Protein AF-A0A1Y2AQM0-F1 (afdb_monomer_lite)

Secondary structure (DSSP, 8-state):
--SS-HHHHHTT------TT--TTPPPHHHHHTT-----PPP--SS-TT----HHHHHHHHHHHHHHHHTTSTTSS--------------------------PPP----------------S---------PPPTT-------PPPHHHHHHHHHH---TTS--GGGGGGG--TTTTTSS-HHHHHHHHHHIIIIIGGGT--S-TTTS-HHHHHHH-HHHHHHHHHHHHHTSSS--HHHHHHHHHHHHHHHHHHHHTT---HHHHHHHHHHHHT--TT--THHHHHHHHHHHHHHTTTTS--SSS-HHHHHHHHHHHHHHHHHHT-

Organism: NCBI:txid71784

Structure (mmCIF, N/CA/C/O backbone):
data_AF-A0A1Y2AQM0-F1
#
_entry.id   AF-A0A1Y2AQM0-F1
#
loop_
_atom_site.group_PDB
_atom_site.id
_atom_site.type_symbol
_atom_site.label_atom_id
_atom_site.label_alt_id
_atom_site.label_comp_id
_atom_site.label_asym_id
_atom_site.label_entity_id
_atom_site.label_seq_id
_atom_site.pdbx_PDB_ins_code
_atom_site.Cartn_x
_atom_site.Cartn_y
_atom_site.Cartn_z
_atom_site.occupancy
_atom_site.B_iso_or_equiv
_atom_site.auth_seq_id
_atom_site.auth_comp_id
_atom_site.auth_asym_id
_atom_site.auth_atom_id
_atom_site.pdbx_PDB_model_num
ATOM 1 N N . MET A 1 1 ? 45.150 11.267 -14.624 1.00 54.59 1 MET A N 1
ATOM 2 C CA . MET A 1 1 ? 45.121 11.033 -16.083 1.00 54.59 1 MET A CA 1
ATOM 3 C C . MET A 1 1 ? 43.688 10.734 -16.514 1.00 54.59 1 MET A C 1
ATOM 5 O O . MET A 1 1 ? 43.042 9.918 -15.859 1.00 54.59 1 MET A O 1
ATOM 9 N N . PRO A 1 2 ? 43.146 11.421 -17.532 1.00 63.03 2 PRO A N 1
ATOM 10 C CA . PRO A 1 2 ? 41.784 11.198 -18.014 1.00 63.03 2 PRO A CA 1
ATOM 11 C C . PRO A 1 2 ? 41.640 9.792 -18.621 1.00 63.03 2 PRO A C 1
ATOM 13 O O . PRO A 1 2 ? 42.390 9.407 -19.505 1.00 63.03 2 PRO A O 1
ATOM 16 N N . VAL A 1 3 ? 40.646 9.032 -18.153 1.00 75.88 3 VAL A N 1
ATOM 17 C CA . VAL A 1 3 ? 40.485 7.587 -18.441 1.00 75.88 3 VAL A CA 1
ATOM 18 C C . VAL A 1 3 ? 39.893 7.300 -19.838 1.00 75.88 3 VAL A C 1
ATOM 20 O O . VAL A 1 3 ? 39.911 6.171 -20.314 1.00 75.88 3 VAL A O 1
ATOM 23 N N . ALA A 1 4 ? 39.359 8.315 -20.524 1.00 87.88 4 ALA A N 1
ATOM 24 C CA . ALA A 1 4 ? 38.752 8.179 -21.854 1.00 87.88 4 ALA A CA 1
ATOM 25 C C . ALA A 1 4 ? 38.780 9.507 -22.626 1.00 87.88 4 ALA A C 1
ATOM 27 O O . ALA A 1 4 ? 38.707 10.561 -21.991 1.00 87.88 4 ALA A O 1
ATOM 28 N N . CYS A 1 5 ? 38.808 9.475 -23.963 1.00 90.44 5 CYS A N 1
ATOM 29 C CA . CYS A 1 5 ? 38.686 10.674 -24.804 1.00 90.44 5 CYS A CA 1
ATOM 30 C C . CYS A 1 5 ? 37.236 11.195 -24.871 1.00 90.44 5 CYS A C 1
ATOM 32 O O . CYS A 1 5 ? 36.284 10.460 -24.583 1.00 90.44 5 CYS A O 1
ATOM 34 N N . ARG A 1 6 ? 37.040 12.454 -25.286 1.00 89.81 6 ARG A N 1
ATOM 35 C CA . ARG A 1 6 ? 35.716 13.101 -25.375 1.00 89.81 6 ARG A CA 1
ATOM 36 C C . ARG A 1 6 ? 34.731 12.330 -26.262 1.00 89.81 6 ARG A C 1
ATOM 38 O O . ARG A 1 6 ? 33.564 12.199 -25.902 1.00 89.81 6 ARG A O 1
ATOM 45 N N . ARG A 1 7 ? 35.194 11.758 -27.377 1.00 88.44 7 ARG A N 1
ATOM 46 C CA . ARG A 1 7 ? 34.331 11.053 -28.338 1.00 88.44 7 ARG A CA 1
ATOM 47 C C . ARG A 1 7 ? 33.824 9.711 -27.813 1.00 88.44 7 ARG A C 1
ATOM 49 O O . ARG A 1 7 ? 32.626 9.447 -27.870 1.00 88.44 7 ARG A O 1
ATOM 56 N N . CYS A 1 8 ? 34.705 8.891 -27.240 1.00 90.06 8 CYS A N 1
ATOM 57 C CA . CYS A 1 8 ? 34.305 7.631 -26.605 1.00 90.06 8 CYS A CA 1
ATOM 58 C C . CYS A 1 8 ? 33.366 7.873 -25.410 1.00 90.06 8 CYS A C 1
ATOM 60 O O . CYS A 1 8 ? 32.448 7.089 -25.187 1.00 90.06 8 CYS A O 1
ATOM 62 N N . ARG A 1 9 ? 33.533 8.995 -24.690 1.00 86.06 9 ARG A N 1
ATOM 63 C CA . ARG A 1 9 ? 32.594 9.421 -23.639 1.00 86.06 9 ARG A CA 1
ATOM 64 C C . ARG A 1 9 ? 31.222 9.797 -24.200 1.00 86.06 9 ARG A C 1
ATOM 66 O O . ARG A 1 9 ? 30.224 9.292 -23.700 1.00 86.06 9 ARG A O 1
ATOM 73 N N . GLN A 1 10 ? 31.165 10.643 -25.234 1.00 86.50 10 GLN A N 1
ATOM 74 C CA . GLN A 1 10 ? 29.902 11.040 -25.880 1.00 86.50 10 GLN A CA 1
ATOM 75 C C . GLN A 1 10 ? 29.125 9.835 -26.413 1.00 86.50 10 GLN A C 1
ATOM 77 O O . GLN A 1 10 ? 27.909 9.777 -26.289 1.00 86.50 10 GLN A O 1
ATOM 82 N N . LEU A 1 11 ? 29.842 8.855 -26.959 1.00 88.19 11 LEU A N 1
ATOM 83 C CA . LEU A 1 11 ? 29.260 7.626 -27.486 1.00 88.19 11 LEU A CA 1
ATOM 84 C C . LEU A 1 11 ? 29.006 6.556 -26.406 1.00 88.19 11 LEU A C 1
ATOM 86 O O . LEU A 1 11 ? 28.538 5.481 -26.751 1.00 88.19 11 LEU A O 1
ATOM 90 N N . LYS A 1 12 ? 29.312 6.824 -25.123 1.00 87.75 12 LYS A N 1
ATOM 91 C CA . LYS A 1 12 ? 29.164 5.895 -23.980 1.00 87.75 12 LYS A CA 1
ATOM 92 C C . LYS A 1 12 ? 29.786 4.510 -24.215 1.00 87.75 12 LYS A C 1
ATOM 94 O O . LYS A 1 12 ? 29.223 3.478 -23.870 1.00 87.75 12 LYS A O 1
ATOM 99 N N . VAL A 1 13 ? 30.980 4.490 -24.792 1.00 88.00 13 VAL A N 1
ATOM 100 C CA . VAL A 1 13 ? 31.689 3.276 -25.225 1.00 88.00 13 VAL A CA 1
ATOM 101 C C . VAL A 1 13 ? 33.091 3.215 -24.631 1.00 88.00 13 VAL A C 1
ATOM 103 O O . VAL A 1 13 ? 33.707 4.240 -24.333 1.00 88.00 13 VAL A O 1
ATOM 106 N N . LYS A 1 14 ? 33.631 1.999 -24.484 1.00 87.06 14 LYS A N 1
ATOM 107 C CA . LYS A 1 14 ? 34.974 1.784 -23.929 1.00 87.06 14 LYS A CA 1
ATOM 108 C C . LYS A 1 14 ? 36.042 2.449 -24.808 1.00 87.06 14 LYS A C 1
ATOM 110 O O . LYS A 1 14 ? 36.112 2.206 -26.012 1.00 87.06 14 LYS A O 1
ATOM 115 N N . CYS A 1 15 ? 36.881 3.281 -24.192 1.00 89.81 15 CYS A N 1
ATOM 116 C CA . CYS A 1 15 ? 38.015 3.923 -24.849 1.00 89.81 15 CYS A CA 1
ATOM 117 C C . CYS A 1 15 ? 39.227 2.984 -24.806 1.00 89.81 15 CYS A C 1
ATOM 119 O O . CYS A 1 15 ? 39.691 2.630 -23.725 1.00 89.81 15 CYS A O 1
ATOM 121 N N . LEU A 1 16 ? 39.728 2.574 -25.97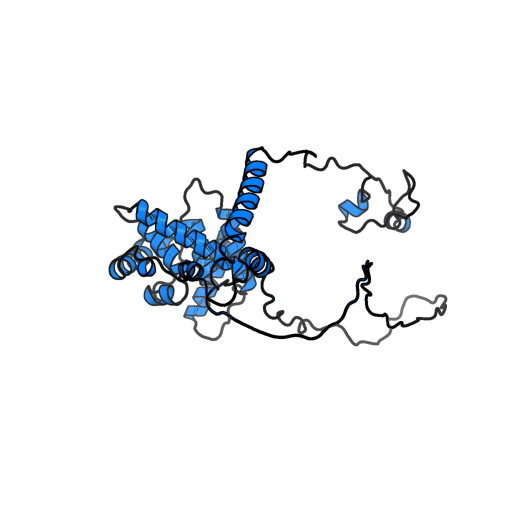3 1.00 88.06 16 LEU A N 1
ATOM 122 C CA . LEU A 1 16 ? 40.887 1.685 -26.093 1.00 88.06 16 LEU A CA 1
ATOM 123 C C . LEU A 1 16 ? 42.159 2.519 -26.252 1.00 88.06 16 LEU A C 1
ATOM 125 O O . LEU A 1 16 ? 42.517 2.929 -27.359 1.00 88.06 16 LEU A O 1
ATOM 129 N N . VAL A 1 17 ? 42.789 2.828 -25.122 1.00 85.94 17 VAL A N 1
ATOM 130 C CA . VAL A 1 17 ? 44.050 3.574 -25.061 1.00 85.94 17 VAL A CA 1
ATOM 131 C C . VAL A 1 17 ? 45.212 2.577 -25.188 1.00 85.94 17 VAL A C 1
ATOM 133 O O . VAL A 1 17 ? 45.240 1.621 -24.411 1.00 85.94 17 VAL A O 1
ATOM 136 N N . PRO A 1 18 ? 46.130 2.737 -26.161 1.00 79.38 18 PRO A N 1
ATOM 137 C CA . PRO A 1 18 ? 47.323 1.897 -26.265 1.00 79.38 18 PRO A CA 1
ATOM 138 C C . PRO A 1 18 ? 48.178 1.938 -24.984 1.00 79.38 18 PRO A C 1
ATOM 140 O O . PRO A 1 18 ? 48.198 2.970 -24.312 1.00 79.38 18 PRO A O 1
ATOM 143 N N . PRO A 1 19 ? 48.906 0.859 -24.648 1.00 71.75 19 PRO A N 1
ATOM 144 C CA . PRO A 1 19 ? 49.743 0.807 -23.446 1.00 71.75 19 PRO A CA 1
ATOM 145 C C . PRO A 1 19 ? 50.902 1.822 -23.465 1.00 71.75 19 PRO A C 1
ATOM 147 O O . PRO A 1 19 ? 51.245 2.351 -22.413 1.00 71.75 19 PRO A O 1
ATOM 150 N N . ASP A 1 20 ? 51.419 2.180 -24.647 1.00 72.88 20 ASP A N 1
ATOM 151 C CA . ASP A 1 20 ? 52.514 3.153 -24.832 1.00 72.88 20 ASP A CA 1
ATOM 152 C C . ASP A 1 20 ? 52.023 4.588 -25.102 1.00 72.88 20 ASP A C 1
ATOM 154 O O . ASP A 1 20 ? 52.673 5.372 -25.798 1.00 72.88 20 ASP A O 1
ATOM 158 N N . HIS A 1 21 ? 50.835 4.936 -24.605 1.00 71.06 21 HIS A N 1
ATOM 159 C CA . HIS A 1 21 ? 50.189 6.202 -24.931 1.00 71.06 21 HIS A CA 1
ATOM 160 C C . HIS A 1 21 ? 50.976 7.417 -24.413 1.00 71.06 21 HIS A C 1
ATOM 162 O O . HIS A 1 21 ? 51.041 7.676 -23.208 1.00 71.06 21 HIS A O 1
ATOM 168 N N . ARG A 1 22 ? 51.497 8.222 -25.345 1.00 74.06 22 ARG A N 1
ATOM 169 C CA . ARG A 1 22 ? 52.094 9.541 -25.068 1.00 74.06 22 ARG A CA 1
ATOM 170 C C . ARG A 1 22 ? 51.032 10.642 -25.090 1.00 74.06 22 ARG A C 1
ATOM 172 O O . ARG A 1 22 ? 50.006 10.504 -25.755 1.00 74.06 22 ARG A O 1
ATOM 179 N N . GLU A 1 23 ? 51.268 11.738 -24.369 1.00 70.94 23 GLU A N 1
ATOM 180 C CA . GLU A 1 23 ? 50.380 12.908 -24.395 1.00 70.94 23 GLU A CA 1
ATOM 181 C C . GLU A 1 23 ? 50.142 13.368 -25.844 1.00 70.94 23 GLU A C 1
ATOM 183 O O . GLU A 1 23 ? 51.086 13.586 -26.599 1.00 70.94 23 GLU A O 1
ATOM 188 N N . GLY A 1 24 ? 48.870 13.445 -26.248 1.00 71.81 24 GLY A N 1
ATOM 189 C CA . GLY A 1 24 ? 48.462 13.805 -27.611 1.00 71.81 24 GLY A CA 1
ATOM 190 C C . GLY A 1 24 ? 48.207 12.634 -28.569 1.00 71.81 24 GLY A C 1
ATOM 191 O O . GLY A 1 24 ? 47.752 12.875 -29.685 1.00 71.81 24 GLY A O 1
ATOM 192 N N . GLN A 1 25 ? 48.435 11.375 -28.173 1.00 82.19 25 GLN A N 1
ATOM 193 C CA . GLN A 1 25 ? 48.103 10.240 -29.040 1.00 82.19 25 GLN A CA 1
ATOM 194 C C . GLN A 1 25 ? 46.593 9.917 -29.048 1.00 82.19 25 GLN A C 1
ATOM 196 O O . GLN A 1 25 ? 45.942 9.892 -28.004 1.00 82.19 25 GLN A O 1
ATOM 201 N N . PRO A 1 26 ? 45.996 9.632 -30.218 1.00 87.31 26 PRO A N 1
ATOM 202 C CA . PRO A 1 26 ? 44.598 9.225 -30.306 1.00 87.31 26 PRO A CA 1
ATOM 203 C C . PRO A 1 26 ? 44.385 7.783 -29.815 1.00 87.31 26 PRO A C 1
ATOM 205 O O . PRO A 1 26 ? 45.238 6.909 -29.961 1.00 87.31 26 PRO A O 1
ATOM 208 N N . CYS A 1 27 ? 43.200 7.491 -29.274 1.00 90.12 27 CYS A N 1
ATOM 209 C CA . CYS A 1 27 ? 42.820 6.119 -28.925 1.00 90.12 27 CYS A CA 1
ATOM 210 C C . CYS A 1 27 ? 42.594 5.262 -30.187 1.00 90.12 27 CYS A C 1
ATOM 212 O O . CYS A 1 27 ? 42.194 5.784 -31.230 1.00 90.12 27 CYS A O 1
ATOM 214 N N . GLN A 1 28 ? 42.752 3.934 -30.092 1.00 89.50 28 GLN A N 1
ATOM 215 C CA . GLN A 1 28 ? 42.651 3.021 -31.249 1.00 89.50 28 GLN A CA 1
ATOM 216 C C . GLN A 1 28 ? 41.328 3.156 -32.013 1.00 89.50 28 GLN A C 1
ATOM 218 O O . GLN A 1 28 ? 41.280 3.001 -33.231 1.00 89.50 28 GLN A O 1
ATOM 223 N N . ARG A 1 29 ? 40.238 3.462 -31.302 1.00 89.00 29 ARG A N 1
ATOM 224 C CA . ARG A 1 29 ? 38.922 3.653 -31.913 1.00 89.00 29 ARG A CA 1
ATOM 225 C C . ARG A 1 29 ? 38.857 4.922 -32.761 1.00 89.00 29 ARG A C 1
ATOM 227 O O . ARG A 1 29 ? 38.316 4.877 -33.859 1.00 89.00 29 ARG A O 1
ATOM 234 N N . CYS A 1 30 ? 39.397 6.031 -32.263 1.00 89.62 30 CYS A N 1
ATOM 235 C CA . CYS A 1 30 ? 39.436 7.283 -33.015 1.00 89.62 30 CYS A CA 1
ATOM 236 C C . CYS A 1 30 ? 40.392 7.193 -34.210 1.00 89.62 30 CYS A C 1
ATOM 238 O O . CYS A 1 30 ? 40.068 7.734 -35.260 1.00 89.62 30 CYS A O 1
ATOM 240 N N . VAL A 1 31 ? 41.493 6.438 -34.088 1.00 90.19 31 VAL A N 1
ATOM 241 C CA . VAL A 1 31 ? 42.402 6.142 -35.211 1.00 90.19 31 VAL A CA 1
ATOM 242 C C . VAL A 1 31 ? 41.666 5.420 -36.337 1.00 90.19 31 VAL A C 1
ATOM 244 O O . VAL A 1 31 ? 41.678 5.885 -37.469 1.00 90.19 31 VAL A O 1
ATOM 247 N N . ARG A 1 32 ? 40.970 4.316 -36.029 1.00 88.44 32 ARG A N 1
ATOM 248 C CA . ARG A 1 32 ? 40.225 3.539 -37.039 1.00 88.44 32 ARG A CA 1
ATOM 249 C C . ARG A 1 32 ? 39.099 4.331 -37.692 1.00 88.44 32 ARG A C 1
ATOM 251 O O . ARG A 1 32 ? 38.784 4.099 -38.849 1.00 88.44 32 ARG A O 1
ATOM 258 N N . ALA A 1 33 ? 38.478 5.232 -36.937 1.00 87.06 33 ALA A N 1
ATOM 259 C CA . ALA A 1 33 ? 37.397 6.068 -37.435 1.00 87.06 33 ALA A CA 1
ATOM 260 C C . ALA A 1 33 ? 37.896 7.340 -38.141 1.00 87.06 33 ALA A C 1
ATOM 262 O O . ALA A 1 33 ? 37.069 8.107 -38.626 1.00 87.06 33 ALA A O 1
ATOM 263 N N . SER A 1 34 ? 39.213 7.595 -38.178 1.00 85.56 34 SER A N 1
ATOM 264 C CA . SER A 1 34 ? 39.800 8.858 -38.654 1.00 85.56 34 SER A CA 1
ATOM 265 C C . SER A 1 34 ? 39.141 10.097 -38.025 1.00 85.56 34 SER A C 1
ATOM 267 O O . SER A 1 34 ? 38.845 11.080 -38.697 1.00 85.56 34 SER A O 1
ATOM 269 N N . LEU A 1 35 ? 38.857 10.029 -36.721 1.00 86.06 35 LEU A N 1
ATOM 270 C CA . LEU A 1 35 ? 38.181 11.088 -35.971 1.00 86.06 35 LEU A CA 1
ATOM 271 C C . LEU A 1 35 ? 39.127 11.755 -34.976 1.00 86.06 35 LEU A C 1
ATOM 273 O O . LEU A 1 35 ? 40.004 11.109 -34.399 1.00 86.06 35 LEU A O 1
ATOM 277 N N . ASP A 1 36 ? 38.860 13.029 -34.701 1.00 88.69 36 ASP A N 1
ATOM 278 C CA . ASP A 1 36 ? 39.584 13.793 -33.693 1.00 88.69 36 ASP A CA 1
ATOM 279 C C . ASP A 1 36 ? 39.403 13.202 -32.277 1.00 88.69 36 ASP A C 1
ATOM 281 O O . ASP A 1 36 ? 38.312 12.778 -31.867 1.00 88.69 36 ASP A O 1
ATOM 285 N N . CYS A 1 37 ? 40.502 13.129 -31.525 1.00 89.56 37 CYS A N 1
ATOM 286 C CA . CYS A 1 37 ? 40.597 12.407 -30.260 1.00 89.56 37 CYS A CA 1
ATOM 287 C C . CYS A 1 37 ? 41.198 13.275 -29.156 1.00 89.56 37 CYS A C 1
ATOM 289 O O . CYS A 1 37 ? 42.349 13.107 -28.761 1.00 89.56 37 CYS A O 1
ATOM 291 N N . VAL A 1 38 ? 40.372 14.146 -28.585 1.00 89.62 38 VAL A N 1
ATOM 292 C CA . VAL A 1 38 ? 40.801 15.043 -27.508 1.00 89.62 38 VAL A CA 1
ATOM 293 C C . VAL A 1 38 ? 40.552 14.421 -26.129 1.00 89.62 38 VAL A C 1
ATOM 295 O O . VAL A 1 38 ? 39.446 13.957 -25.814 1.00 89.62 38 VAL A O 1
ATOM 298 N N . PHE A 1 39 ? 41.586 14.414 -25.285 1.00 87.75 39 PHE A N 1
ATOM 299 C CA . PHE A 1 39 ? 41.505 14.021 -23.878 1.00 87.75 39 PHE A CA 1
ATOM 300 C C . PHE A 1 39 ? 41.392 15.259 -22.986 1.00 87.75 39 PHE A C 1
ATOM 302 O O . PHE A 1 39 ? 42.382 15.897 -22.654 1.00 87.75 39 PHE A O 1
ATOM 309 N N . GLU A 1 40 ? 40.173 15.569 -22.549 1.00 83.88 40 GLU A N 1
ATOM 310 C CA . GLU A 1 40 ? 39.924 16.652 -21.594 1.00 83.88 40 GLU A CA 1
ATOM 311 C C . GLU A 1 40 ? 39.867 16.118 -20.151 1.00 83.88 40 GLU A C 1
ATOM 313 O O . GLU A 1 40 ? 39.215 15.096 -19.852 1.00 83.88 40 GLU A O 1
ATOM 318 N N . ASN A 1 41 ? 40.535 16.836 -19.241 1.00 70.75 41 ASN A N 1
ATOM 319 C CA . ASN A 1 41 ? 40.425 16.632 -17.800 1.00 70.75 41 ASN A CA 1
ATOM 320 C C . ASN A 1 41 ? 39.030 17.054 -17.330 1.00 70.75 41 ASN A C 1
ATOM 322 O O . ASN A 1 41 ? 38.596 18.178 -17.547 1.00 70.75 41 ASN A O 1
ATOM 326 N N . HIS A 1 42 ? 38.322 16.144 -16.665 1.00 63.69 42 HIS A N 1
ATOM 327 C CA . HIS A 1 42 ? 37.016 16.441 -16.091 1.00 63.69 42 HIS A CA 1
ATOM 328 C C . HIS A 1 42 ? 37.195 16.960 -14.661 1.00 63.69 42 HIS A C 1
ATOM 330 O O . HIS A 1 42 ? 37.778 16.262 -13.829 1.00 63.69 42 HIS A O 1
ATOM 336 N N . GLN A 1 43 ? 36.619 18.117 -14.333 1.00 61.72 43 GLN A N 1
ATOM 337 C CA . GLN A 1 43 ? 36.375 18.484 -12.937 1.00 61.72 43 GLN A CA 1
ATOM 338 C C . GLN A 1 43 ? 35.236 17.606 -12.411 1.00 61.72 43 GLN A C 1
ATOM 340 O O . GLN A 1 43 ? 34.060 17.932 -12.545 1.00 61.72 43 GLN A O 1
ATOM 345 N N . ARG A 1 44 ? 35.541 16.395 -11.922 1.00 59.00 44 ARG A N 1
ATOM 346 C CA . ARG A 1 44 ? 34.508 15.564 -11.282 1.00 59.00 44 ARG A CA 1
ATOM 347 C C . ARG A 1 44 ? 34.012 16.309 -10.046 1.00 59.00 44 ARG A C 1
ATOM 349 O O . ARG A 1 44 ? 34.795 16.605 -9.148 1.00 59.00 44 ARG A O 1
ATOM 356 N N . GLY A 1 45 ? 32.709 16.561 -9.994 1.00 59.25 45 GLY A N 1
ATOM 357 C CA . GLY A 1 45 ? 32.010 16.988 -8.791 1.00 59.25 45 GLY A CA 1
ATOM 358 C C . GLY A 1 45 ? 32.022 15.882 -7.739 1.00 59.25 45 GLY A C 1
ATOM 359 O O . GLY A 1 45 ? 31.088 15.100 -7.639 1.00 59.25 45 GLY A O 1
ATOM 360 N N . ARG A 1 46 ? 33.112 15.815 -6.974 1.00 60.81 46 ARG A N 1
ATOM 361 C CA . ARG A 1 46 ? 33.160 15.438 -5.556 1.00 60.81 46 ARG A CA 1
ATOM 362 C C . ARG A 1 46 ? 34.497 15.952 -5.032 1.00 60.81 46 ARG A C 1
ATOM 364 O O . ARG A 1 46 ? 35.538 15.461 -5.460 1.00 60.81 46 ARG A O 1
ATOM 371 N N . LYS A 1 47 ? 34.479 16.959 -4.148 1.00 50.50 47 LYS A N 1
ATOM 372 C CA . LYS A 1 47 ? 35.705 17.489 -3.528 1.00 50.50 47 LYS A CA 1
ATOM 373 C C . LYS A 1 47 ? 36.473 16.326 -2.875 1.00 50.50 47 LYS A C 1
ATOM 375 O O . LYS A 1 47 ? 35.907 15.667 -1.996 1.00 50.50 47 LYS A O 1
ATOM 380 N N . PRO A 1 48 ? 37.724 16.048 -3.273 1.00 42.28 48 PRO A N 1
ATOM 381 C CA . PRO A 1 48 ? 38.577 15.128 -2.539 1.00 42.28 48 PRO A CA 1
ATOM 382 C C . PRO A 1 48 ? 38.781 15.710 -1.139 1.00 42.28 48 PRO A C 1
ATOM 384 O O . PRO A 1 48 ? 39.230 16.845 -1.004 1.00 42.28 48 PRO A O 1
ATOM 387 N N . GLY A 1 49 ? 38.403 14.963 -0.102 1.00 49.12 49 GLY A N 1
ATOM 388 C CA . GLY A 1 49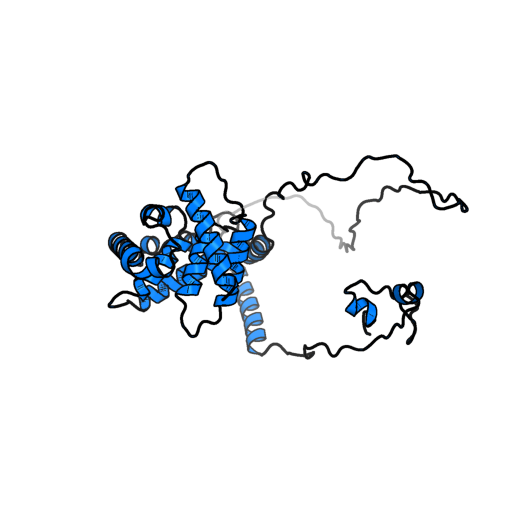 ? 38.614 15.381 1.284 1.00 49.12 49 GLY A CA 1
ATOM 389 C C . GLY A 1 49 ? 37.379 15.838 2.059 1.00 49.12 49 GLY A C 1
ATOM 390 O O . GLY A 1 49 ? 37.540 16.609 3.003 1.00 49.12 49 GLY A O 1
ATOM 391 N N . PHE A 1 50 ? 36.169 15.338 1.765 1.00 51.97 50 PHE A N 1
ATOM 392 C CA . PHE A 1 50 ? 35.123 15.361 2.798 1.00 51.97 50 PHE A CA 1
ATOM 393 C C . PHE A 1 50 ? 35.547 14.419 3.934 1.00 51.97 50 PHE A C 1
ATOM 395 O O . PHE A 1 50 ? 35.255 13.223 3.929 1.00 51.97 50 PHE A O 1
ATOM 402 N N . ARG A 1 51 ? 36.343 14.954 4.867 1.00 57.94 51 ARG A N 1
ATOM 403 C CA . ARG A 1 51 ? 36.716 14.281 6.105 1.00 57.94 51 ARG A CA 1
ATOM 404 C C . ARG A 1 51 ? 35.421 14.017 6.860 1.00 57.94 51 ARG A C 1
ATOM 406 O O . ARG A 1 51 ? 34.716 14.950 7.230 1.00 57.94 51 ARG A O 1
ATOM 413 N N . LEU A 1 52 ? 35.126 12.738 7.052 1.00 56.94 52 LEU A N 1
ATOM 414 C CA . LEU A 1 52 ? 34.128 12.234 7.987 1.00 56.94 52 LEU A CA 1
ATOM 415 C C . LEU A 1 52 ? 34.205 13.056 9.289 1.00 56.94 52 LEU A C 1
ATOM 417 O O . LEU A 1 52 ? 35.242 13.074 9.969 1.00 56.94 52 LEU A O 1
ATOM 421 N N . THR A 1 53 ? 33.130 13.800 9.572 1.00 67.44 53 THR A N 1
ATOM 422 C CA . THR A 1 53 ? 32.983 14.657 10.758 1.00 67.44 53 THR A CA 1
ATOM 423 C C . THR A 1 53 ? 33.255 13.845 12.021 1.00 67.44 53 THR A C 1
ATOM 425 O O . THR A 1 53 ? 33.034 12.631 12.033 1.00 67.44 53 THR A O 1
ATOM 428 N N . ASP A 1 54 ? 33.727 14.479 13.097 1.00 59.00 54 ASP A N 1
ATOM 429 C CA . ASP A 1 54 ? 34.108 13.779 14.338 1.00 59.00 54 ASP A CA 1
ATOM 430 C C . ASP A 1 54 ? 33.003 12.850 14.873 1.00 59.00 54 ASP A C 1
ATOM 432 O O . ASP A 1 54 ? 33.303 11.784 15.406 1.00 59.00 54 ASP A O 1
ATOM 436 N N . ARG A 1 55 ? 31.728 13.160 14.592 1.00 56.31 55 ARG A N 1
ATOM 437 C CA . ARG A 1 55 ? 30.559 12.314 14.884 1.00 56.31 55 ARG A CA 1
ATOM 438 C C . ARG A 1 55 ? 30.610 10.933 14.217 1.00 56.31 55 ARG A C 1
ATOM 440 O O . ARG A 1 55 ? 30.279 9.933 14.840 1.00 56.31 55 ARG A O 1
ATOM 447 N N . SER A 1 56 ? 31.058 10.856 12.968 1.00 64.44 56 SER A N 1
ATOM 448 C CA . SER A 1 56 ? 31.172 9.588 12.232 1.00 64.44 56 SER A CA 1
ATOM 449 C C . SER A 1 56 ? 32.386 8.754 12.663 1.00 64.44 56 SER A C 1
ATOM 451 O O . SER A 1 56 ? 32.296 7.530 12.716 1.00 64.44 56 SER A O 1
ATOM 453 N N . ARG A 1 57 ? 33.484 9.395 13.094 1.00 67.94 57 ARG A N 1
ATOM 454 C CA . ARG A 1 57 ? 34.602 8.702 13.763 1.00 67.94 57 ARG A CA 1
ATOM 455 C C . ARG A 1 57 ? 34.224 8.215 15.165 1.00 67.94 57 ARG A C 1
ATOM 457 O O . ARG A 1 57 ? 34.614 7.111 15.536 1.00 67.94 57 ARG A O 1
ATOM 464 N N . ALA A 1 58 ? 33.443 8.994 15.913 1.00 71.25 58 ALA A N 1
ATOM 465 C CA . ALA A 1 58 ? 32.905 8.595 17.211 1.00 71.25 58 ALA A CA 1
ATOM 466 C C . ALA A 1 58 ? 31.966 7.385 17.084 1.00 71.25 58 ALA A C 1
ATOM 468 O O . ALA A 1 58 ? 32.110 6.432 17.842 1.00 71.25 58 ALA A O 1
ATOM 469 N N . LEU A 1 59 ? 31.092 7.363 16.070 1.00 69.06 59 LEU A N 1
ATOM 470 C CA . LEU A 1 59 ? 30.228 6.213 15.781 1.00 69.06 59 LEU A CA 1
ATOM 471 C C . LEU A 1 59 ? 31.025 4.951 15.438 1.00 69.06 59 LEU A C 1
ATOM 473 O O . LEU A 1 59 ? 30.693 3.876 15.929 1.00 69.06 59 LEU A O 1
ATOM 477 N N . SER A 1 60 ? 32.097 5.062 14.647 1.00 71.38 60 SER A N 1
ATOM 478 C CA . SER A 1 60 ? 32.961 3.909 14.367 1.00 71.38 60 SER A CA 1
ATOM 479 C C . SER A 1 60 ? 33.664 3.399 15.626 1.00 71.38 60 SER A C 1
ATOM 481 O O . SER A 1 60 ? 33.719 2.193 15.829 1.00 71.38 60 SER A O 1
ATOM 483 N N . ARG A 1 61 ? 34.144 4.288 16.507 1.00 77.94 61 ARG A N 1
ATOM 484 C CA . ARG A 1 61 ? 34.754 3.895 17.792 1.00 77.94 61 ARG A CA 1
ATOM 485 C C . ARG A 1 61 ? 33.750 3.233 18.733 1.00 77.94 61 ARG A C 1
ATOM 487 O O . ARG A 1 61 ? 34.088 2.232 19.353 1.00 77.94 61 ARG A O 1
ATOM 494 N N . LEU A 1 62 ? 32.526 3.757 18.798 1.00 72.94 62 LEU A N 1
ATOM 495 C CA . LEU A 1 62 ? 31.452 3.192 19.611 1.00 72.94 62 LEU A CA 1
ATOM 496 C C . LEU A 1 62 ? 31.057 1.795 19.112 1.00 72.94 62 LEU A C 1
ATOM 498 O O . LEU A 1 62 ? 30.946 0.872 19.911 1.00 72.94 62 LEU A O 1
ATOM 502 N N . LYS A 1 63 ? 30.947 1.609 17.788 1.00 74.50 63 LYS A N 1
ATOM 503 C CA . LYS A 1 63 ? 30.709 0.292 17.173 1.00 74.50 63 LYS A CA 1
ATOM 504 C C . LYS A 1 63 ? 31.828 -0.704 17.481 1.00 74.50 63 LYS A C 1
ATOM 506 O O . LYS A 1 63 ? 31.543 -1.868 17.745 1.00 74.50 63 LYS A O 1
ATOM 511 N N . SER A 1 64 ? 33.086 -0.263 17.463 1.00 76.00 64 SER A N 1
ATOM 512 C CA . SER A 1 64 ? 34.223 -1.119 17.816 1.00 76.00 64 SER A CA 1
ATOM 513 C C . SER A 1 64 ? 34.227 -1.498 19.298 1.00 76.00 64 SER A C 1
ATOM 515 O O . SER A 1 64 ? 34.452 -2.658 19.616 1.00 76.00 64 SER A O 1
ATOM 517 N N . ALA A 1 65 ? 33.945 -0.551 20.199 1.00 76.94 65 ALA A N 1
ATOM 518 C CA . ALA A 1 65 ? 33.889 -0.804 21.640 1.00 76.94 65 ALA A CA 1
ATOM 519 C C . ALA A 1 65 ? 32.743 -1.757 22.014 1.00 76.94 65 ALA A C 1
ATOM 521 O O . ALA A 1 65 ? 32.946 -2.690 22.785 1.00 76.94 65 ALA A O 1
ATOM 522 N N . TYR A 1 66 ? 31.571 -1.579 21.400 1.00 71.31 66 TYR A N 1
ATOM 523 C CA . TYR A 1 66 ? 30.413 -2.457 21.579 1.00 71.31 66 TYR A CA 1
ATOM 524 C C . TYR A 1 66 ? 30.727 -3.916 21.209 1.00 71.31 66 TYR A C 1
ATOM 526 O O . TYR A 1 66 ? 30.385 -4.834 21.947 1.00 71.31 66 TYR A O 1
ATOM 534 N N . ARG A 1 67 ? 31.464 -4.140 20.111 1.00 73.19 67 ARG A N 1
ATOM 535 C CA . ARG A 1 67 ? 31.891 -5.488 19.694 1.00 73.19 67 ARG A CA 1
ATOM 536 C C . ARG A 1 67 ? 32.874 -6.151 20.659 1.00 73.19 67 ARG A C 1
ATOM 538 O O . ARG A 1 67 ? 32.867 -7.368 20.758 1.00 73.19 67 ARG A O 1
ATOM 545 N N . VAL A 1 68 ? 33.719 -5.377 21.341 1.00 74.69 68 VAL A N 1
ATOM 546 C CA . VAL A 1 68 ? 34.686 -5.916 22.314 1.00 74.69 68 VAL A CA 1
ATOM 547 C C . VAL A 1 68 ? 33.992 -6.300 23.619 1.00 74.69 68 VAL A C 1
ATOM 549 O O . VAL A 1 68 ? 34.293 -7.351 24.171 1.00 74.69 68 VAL A O 1
ATOM 552 N N . LEU A 1 69 ? 33.036 -5.489 24.081 1.00 69.00 69 LEU A N 1
ATOM 553 C CA . LEU A 1 69 ? 32.277 -5.777 25.301 1.00 69.00 69 LEU A CA 1
ATOM 554 C C . LEU A 1 69 ? 31.410 -7.034 25.150 1.00 69.00 69 LEU A C 1
ATOM 556 O O . LEU A 1 69 ? 31.376 -7.863 26.050 1.00 69.00 69 LEU A O 1
ATOM 560 N N . HIS A 1 70 ? 30.797 -7.236 23.983 1.00 62.50 70 HIS A N 1
ATOM 561 C CA . HIS A 1 70 ? 29.979 -8.423 23.714 1.00 62.50 70 HIS A CA 1
ATOM 562 C C . HIS A 1 70 ? 30.769 -9.676 23.306 1.00 62.50 70 HIS A C 1
ATOM 564 O O . HIS A 1 70 ? 30.166 -10.720 23.079 1.00 62.50 70 HIS A O 1
ATOM 570 N N . ALA A 1 71 ? 32.101 -9.605 23.233 1.00 57.91 71 ALA A N 1
ATOM 571 C CA . ALA A 1 71 ? 32.950 -10.774 22.999 1.00 57.91 71 ALA A CA 1
ATOM 572 C C . ALA A 1 71 ? 33.362 -11.494 24.299 1.00 57.91 71 ALA A C 1
ATOM 574 O O . ALA A 1 71 ? 33.956 -12.563 24.227 1.00 57.91 71 ALA A O 1
ATOM 575 N N . GLN A 1 72 ? 33.086 -10.917 25.477 1.00 53.22 72 GLN A N 1
ATOM 576 C CA . GLN A 1 72 ? 33.522 -11.464 26.773 1.00 53.22 72 GLN A CA 1
ATOM 577 C C . GLN A 1 72 ? 32.418 -12.202 27.551 1.00 53.22 72 GLN A C 1
ATOM 579 O O . GLN A 1 72 ? 32.733 -12.921 28.494 1.00 53.22 72 GLN A O 1
ATOM 584 N N . ASP A 1 73 ? 31.151 -12.099 27.136 1.00 48.31 73 ASP A N 1
ATOM 585 C CA . ASP A 1 73 ? 30.025 -12.763 27.816 1.00 48.31 73 ASP A CA 1
ATOM 586 C C . ASP A 1 73 ? 29.828 -14.240 27.413 1.00 48.31 73 ASP A C 1
ATOM 588 O O . ASP A 1 73 ? 29.001 -14.934 28.003 1.00 48.31 73 ASP A O 1
ATOM 592 N N . THR A 1 74 ? 30.591 -14.764 26.444 1.00 47.38 74 THR A N 1
ATOM 593 C CA . THR A 1 74 ? 30.417 -16.139 25.934 1.00 47.38 74 THR A CA 1
ATOM 594 C C . THR A 1 74 ? 31.307 -17.200 26.589 1.00 47.38 74 THR A C 1
ATOM 596 O O . THR A 1 74 ? 31.141 -18.370 26.270 1.00 47.38 74 THR A O 1
ATOM 599 N N . ASP A 1 75 ? 32.213 -16.843 27.510 1.00 43.03 75 ASP A N 1
ATOM 600 C CA . ASP A 1 75 ? 33.273 -17.762 27.985 1.00 43.03 75 ASP A CA 1
ATOM 601 C C . ASP A 1 75 ? 33.191 -18.151 29.482 1.00 43.03 75 ASP A C 1
ATOM 603 O O . ASP A 1 75 ? 34.113 -18.755 30.021 1.00 43.03 75 ASP A O 1
ATOM 607 N N . SER A 1 76 ? 32.106 -17.814 30.198 1.00 41.56 76 SER A N 1
ATOM 608 C CA . SER A 1 76 ? 32.015 -17.996 31.670 1.00 41.56 76 SER A CA 1
ATOM 609 C C . SER A 1 76 ? 30.956 -18.990 32.175 1.00 41.56 76 SER A C 1
ATOM 611 O O . SER A 1 76 ? 30.537 -18.908 33.331 1.00 41.56 76 SER A O 1
ATOM 613 N N . ARG A 1 77 ? 30.523 -19.965 31.367 1.00 43.84 77 ARG A N 1
ATOM 614 C CA . ARG A 1 77 ? 29.668 -21.067 31.845 1.00 43.84 77 ARG A CA 1
ATOM 615 C C . ARG A 1 77 ? 30.102 -22.401 31.250 1.00 43.84 77 ARG A C 1
ATOM 617 O O . ARG A 1 77 ? 29.519 -22.828 30.273 1.00 43.84 77 ARG A O 1
ATOM 624 N N . ASP A 1 78 ? 31.127 -23.008 31.845 1.00 34.41 78 ASP A N 1
ATOM 625 C CA . ASP A 1 78 ? 31.247 -24.466 31.999 1.00 34.41 78 ASP A CA 1
ATOM 626 C C . ASP A 1 78 ? 32.451 -24.795 32.896 1.00 34.41 78 ASP A C 1
ATOM 628 O O . ASP A 1 78 ? 33.578 -25.011 32.458 1.00 34.41 78 ASP A O 1
ATOM 632 N N . LEU A 1 79 ? 32.206 -24.821 34.205 1.00 38.12 79 LEU A N 1
ATOM 633 C CA . LEU A 1 79 ? 33.075 -25.470 35.182 1.00 38.12 79 LEU A CA 1
ATOM 634 C C . LEU A 1 79 ? 32.177 -26.258 36.125 1.00 38.12 79 LEU A C 1
ATOM 636 O O . LEU A 1 79 ? 31.509 -25.637 36.942 1.00 38.12 79 LEU A O 1
ATOM 640 N N . LEU A 1 80 ? 32.164 -27.591 35.998 1.00 33.75 80 LEU A N 1
ATOM 641 C CA . LEU A 1 80 ? 31.945 -28.565 37.080 1.00 33.75 80 LEU A CA 1
ATOM 642 C C . LEU A 1 80 ? 32.103 -30.010 36.543 1.00 33.75 80 LEU A C 1
ATOM 644 O O . LEU A 1 80 ? 31.122 -30.656 36.195 1.00 33.75 80 LEU A O 1
ATOM 648 N N . ALA A 1 81 ? 33.344 -30.515 36.495 1.00 31.58 81 ALA A N 1
ATOM 649 C CA . ALA A 1 81 ? 33.707 -31.917 36.777 1.00 31.58 81 ALA A CA 1
ATOM 650 C C . ALA A 1 81 ? 35.245 -32.100 36.764 1.00 31.58 81 ALA A C 1
ATOM 652 O O . ALA A 1 81 ? 35.924 -31.727 35.813 1.00 31.58 81 ALA A O 1
ATOM 653 N N . SER A 1 82 ? 35.791 -32.681 37.832 1.00 29.78 82 SER A N 1
ATOM 654 C CA . SER A 1 82 ? 37.206 -33.063 38.068 1.00 29.78 82 SER A CA 1
ATOM 655 C C . SER A 1 82 ? 37.267 -34.583 38.393 1.00 29.78 82 SER A C 1
ATOM 657 O O . SER A 1 82 ? 36.187 -35.147 38.578 1.00 29.78 82 SER A O 1
ATOM 659 N N . PRO A 1 83 ? 38.413 -35.249 38.700 1.00 41.50 83 PRO A N 1
ATOM 660 C CA . PRO A 1 83 ? 39.774 -35.262 38.106 1.00 41.50 83 PRO A CA 1
ATOM 661 C C . PRO A 1 83 ? 40.435 -36.685 37.923 1.00 41.50 83 PRO A C 1
ATOM 663 O O . PRO A 1 83 ? 40.062 -37.632 38.609 1.00 41.50 83 PRO A O 1
ATOM 666 N N . ASP A 1 84 ? 41.502 -36.749 37.088 1.00 28.77 84 ASP A N 1
ATOM 667 C CA . ASP A 1 84 ? 42.758 -37.579 37.145 1.00 28.77 84 ASP A CA 1
ATOM 668 C C . ASP A 1 84 ? 42.797 -39.126 36.898 1.00 28.77 84 ASP A C 1
ATOM 670 O O . ASP A 1 84 ? 41.768 -39.785 37.025 1.00 28.77 84 ASP A O 1
ATOM 674 N N . PRO A 1 85 ? 43.980 -39.795 36.676 1.00 40.88 85 PRO A N 1
ATOM 675 C CA . PRO A 1 85 ? 45.299 -39.389 36.105 1.00 40.88 85 PRO A CA 1
ATOM 676 C C . PRO A 1 85 ? 45.997 -40.428 35.148 1.00 40.88 85 PRO A C 1
ATOM 678 O O . PRO A 1 85 ? 45.735 -41.627 35.198 1.00 40.88 85 PRO A O 1
ATOM 681 N N . GLY A 1 86 ? 47.038 -40.007 34.396 1.00 27.83 86 GLY A N 1
ATOM 682 C CA . GLY A 1 86 ? 48.235 -40.848 34.111 1.00 27.83 86 GLY A CA 1
ATOM 683 C C . GLY A 1 86 ? 48.695 -41.070 32.645 1.00 27.83 86 GLY A C 1
ATOM 684 O O . GLY A 1 86 ? 47.881 -41.003 31.736 1.00 27.83 86 GLY A O 1
ATOM 685 N N . PRO A 1 87 ? 50.005 -41.315 32.376 1.00 38.84 87 PRO A N 1
ATOM 686 C CA . PRO A 1 87 ? 50.761 -40.591 31.334 1.00 38.84 87 PRO A CA 1
ATOM 687 C C . PRO A 1 87 ? 51.447 -41.462 30.253 1.00 38.84 87 PRO A C 1
ATOM 689 O O . PRO A 1 87 ? 51.700 -42.640 30.482 1.00 38.84 87 PRO A O 1
ATOM 692 N N . SER A 1 88 ? 51.872 -40.859 29.121 1.00 30.02 88 SER A N 1
ATOM 693 C CA . SER A 1 88 ? 53.022 -41.312 28.290 1.00 30.02 88 SER A CA 1
ATOM 694 C C . SER A 1 88 ? 53.471 -40.299 27.209 1.00 30.02 88 SER A C 1
ATOM 696 O O . SER A 1 88 ? 52.917 -40.224 26.123 1.00 30.02 88 SER A O 1
ATOM 698 N N . SER A 1 89 ? 54.522 -39.535 27.532 1.00 26.55 89 SER A N 1
ATOM 699 C CA . SER A 1 89 ? 55.748 -39.251 26.747 1.00 26.55 89 SER A CA 1
ATOM 700 C C . SER A 1 89 ? 55.714 -39.225 25.195 1.00 26.55 89 SER A C 1
ATOM 702 O O . SER A 1 89 ? 55.686 -40.275 24.564 1.00 26.55 89 SER A O 1
ATOM 704 N N . ARG A 1 90 ? 55.978 -38.066 24.563 1.00 28.75 90 ARG A N 1
ATOM 705 C CA . ARG A 1 90 ? 57.315 -37.633 24.061 1.00 28.75 90 ARG A CA 1
ATOM 706 C C . ARG A 1 90 ? 57.236 -36.421 23.104 1.00 28.75 90 ARG A C 1
ATOM 708 O O . ARG A 1 90 ? 56.469 -36.396 22.156 1.00 28.75 90 ARG A O 1
ATOM 715 N N . ARG A 1 91 ? 58.128 -35.461 23.389 1.00 28.28 91 ARG A N 1
ATOM 716 C CA . ARG A 1 91 ? 58.779 -34.410 22.567 1.00 28.28 91 ARG A CA 1
ATOM 717 C C . ARG A 1 91 ? 58.563 -34.476 21.043 1.00 28.28 91 ARG A C 1
ATOM 719 O O . ARG A 1 91 ? 58.892 -35.494 20.450 1.00 28.28 91 ARG A O 1
ATOM 726 N N . ASN A 1 92 ? 58.324 -33.327 20.401 1.00 28.08 92 ASN A N 1
ATOM 727 C CA . ASN A 1 92 ? 59.433 -32.510 19.883 1.00 28.08 92 ASN A CA 1
ATOM 728 C C . ASN A 1 92 ? 58.999 -31.095 19.476 1.00 28.08 92 ASN A C 1
ATOM 730 O O . ASN A 1 92 ? 57.931 -30.879 18.914 1.00 28.08 92 ASN A O 1
ATOM 734 N N . SER A 1 93 ? 59.886 -30.149 19.746 1.00 31.28 93 SER A N 1
ATOM 735 C CA . SER A 1 93 ? 59.853 -28.766 19.292 1.00 31.28 93 SER A CA 1
ATOM 736 C C . SER A 1 93 ? 60.101 -28.705 17.785 1.00 31.28 93 SER A C 1
ATOM 738 O O . SER A 1 93 ? 61.057 -29.329 17.324 1.00 31.28 93 SER A O 1
ATOM 740 N N . GLN A 1 94 ? 59.326 -27.909 17.043 1.00 29.50 94 GLN A N 1
ATOM 741 C CA . GLN A 1 94 ? 59.823 -27.163 15.880 1.00 29.50 94 GLN A CA 1
ATOM 742 C C . GLN A 1 94 ? 58.809 -26.116 15.397 1.00 29.50 94 GLN A C 1
ATOM 744 O O . GLN A 1 94 ? 57.642 -26.405 15.149 1.00 29.50 94 GLN A O 1
ATOM 749 N N . GLN A 1 95 ? 59.303 -24.884 15.286 1.00 33.53 95 GLN A N 1
ATOM 750 C CA . GLN A 1 95 ? 58.692 -23.770 14.571 1.00 33.53 95 GLN A CA 1
ATOM 751 C C . GLN A 1 95 ? 58.449 -24.157 13.108 1.00 33.53 95 GLN A C 1
ATOM 753 O O . GLN A 1 95 ? 59.365 -24.659 12.461 1.00 33.53 95 GLN A O 1
ATOM 758 N N . PHE A 1 96 ? 57.278 -23.825 12.561 1.00 26.55 96 PHE A N 1
ATOM 759 C CA . PHE A 1 96 ? 57.080 -23.764 11.115 1.00 26.55 96 PHE A CA 1
ATOM 760 C C . PHE A 1 96 ? 56.374 -22.469 10.710 1.00 26.55 96 PHE A C 1
ATOM 762 O O . PHE A 1 96 ? 55.213 -22.225 11.029 1.00 26.55 96 PHE A O 1
ATOM 769 N N . HIS A 1 97 ? 57.128 -21.649 9.978 1.00 30.16 97 HIS A N 1
ATOM 770 C CA . HIS A 1 97 ? 56.636 -20.686 9.000 1.00 30.16 97 HIS A CA 1
ATOM 771 C C . HIS A 1 97 ? 55.833 -21.417 7.916 1.00 30.16 97 HIS A C 1
ATOM 773 O O . HIS A 1 97 ? 56.321 -22.413 7.386 1.00 30.16 97 HIS A O 1
ATOM 779 N N . LEU A 1 98 ? 54.684 -20.875 7.500 1.00 29.30 98 LEU A N 1
ATOM 780 C CA . LEU A 1 98 ? 54.030 -21.271 6.250 1.00 29.30 98 LEU A CA 1
ATOM 781 C C . LEU A 1 98 ? 53.598 -20.041 5.438 1.00 29.30 98 LEU A C 1
ATOM 783 O O . LEU A 1 98 ? 52.785 -19.223 5.865 1.00 29.30 98 LEU A O 1
ATOM 787 N N . GLN A 1 99 ? 54.211 -19.933 4.259 1.00 29.55 99 GLN A N 1
ATOM 788 C CA . GLN A 1 99 ? 53.862 -19.062 3.141 1.00 29.55 99 GLN A CA 1
ATOM 789 C C . GLN A 1 99 ? 52.683 -19.636 2.333 1.00 29.55 99 GLN A C 1
ATOM 791 O O . GLN A 1 99 ? 52.520 -20.846 2.222 1.00 29.55 99 GLN A O 1
ATOM 796 N N . SER A 1 100 ? 51.928 -18.710 1.732 1.00 34.66 100 SER A N 1
ATOM 797 C CA . SER A 1 100 ? 51.094 -18.774 0.515 1.00 34.66 100 SER A CA 1
ATOM 798 C C . SER A 1 100 ? 51.013 -20.089 -0.282 1.00 34.66 100 SER A C 1
ATOM 800 O O . SER A 1 100 ? 52.035 -20.602 -0.735 1.00 34.66 100 SER A O 1
ATOM 802 N N . SER A 1 101 ? 49.783 -20.502 -0.631 1.00 27.66 101 SER A N 1
ATOM 803 C CA . SER A 1 101 ? 49.436 -21.095 -1.940 1.00 27.66 101 SER A CA 1
ATOM 804 C C . SER A 1 101 ? 47.915 -21.118 -2.176 1.00 27.66 101 SER A C 1
ATOM 806 O O . SER A 1 101 ? 47.202 -21.859 -1.512 1.00 27.66 101 SER A O 1
ATOM 808 N N . PHE A 1 102 ? 47.424 -20.378 -3.177 1.00 28.73 102 PHE A N 1
ATOM 809 C CA . PHE A 1 102 ? 46.136 -20.640 -3.840 1.00 28.73 102 PHE A CA 1
ATOM 810 C C . PHE A 1 102 ? 46.345 -20.625 -5.364 1.00 28.73 102 PHE A C 1
ATOM 812 O O . PHE A 1 102 ? 46.847 -19.651 -5.923 1.00 28.73 102 PHE A O 1
ATOM 819 N N . ARG A 1 103 ? 45.986 -21.738 -6.021 1.00 29.86 103 ARG A N 1
ATOM 820 C CA . ARG A 1 103 ? 45.966 -21.952 -7.482 1.00 29.86 103 ARG A CA 1
ATOM 821 C C . ARG A 1 103 ? 44.536 -21.774 -8.029 1.00 29.86 103 ARG A C 1
ATOM 823 O O . ARG A 1 103 ? 43.610 -22.250 -7.377 1.00 29.86 103 ARG A O 1
ATOM 830 N N . PRO A 1 104 ? 44.351 -21.217 -9.241 1.00 30.47 104 PRO A N 1
ATOM 831 C CA . PRO A 1 104 ? 43.106 -21.311 -10.013 1.00 30.47 104 PRO A CA 1
ATOM 832 C C . PRO A 1 104 ? 43.129 -22.496 -11.014 1.00 30.47 104 PRO A C 1
ATOM 834 O O . PRO A 1 104 ? 44.216 -22.889 -11.451 1.00 30.47 104 PRO A O 1
ATOM 837 N N . PRO A 1 105 ? 41.974 -23.072 -11.414 1.00 35.41 105 PRO A N 1
ATOM 838 C CA . PRO A 1 105 ? 41.935 -24.196 -12.347 1.00 35.41 105 PRO A CA 1
ATOM 839 C C . PRO A 1 105 ? 41.865 -23.774 -13.832 1.00 35.41 105 PRO A C 1
ATOM 841 O O . PRO A 1 105 ? 41.047 -22.961 -14.247 1.00 35.41 105 PRO A O 1
ATOM 844 N N . HIS A 1 106 ? 42.794 -24.375 -14.575 1.00 30.92 106 HIS A N 1
ATOM 845 C CA . HIS A 1 106 ? 42.880 -24.821 -15.974 1.00 30.92 106 HIS A CA 1
ATOM 846 C C . HIS A 1 106 ? 41.881 -24.385 -17.069 1.00 30.92 106 HIS A C 1
ATOM 848 O O . HIS A 1 106 ? 40.670 -24.561 -16.993 1.00 30.92 106 HIS A O 1
ATOM 854 N N . SER A 1 107 ? 42.503 -23.965 -18.175 1.00 31.45 107 SER A N 1
ATOM 855 C CA . SER A 1 107 ? 42.019 -23.738 -19.534 1.00 31.45 107 SER A CA 1
ATOM 856 C C . SER A 1 107 ? 41.990 -25.025 -20.379 1.00 31.45 107 SER A C 1
ATOM 858 O O . SER A 1 107 ? 42.932 -25.816 -20.346 1.00 31.45 107 SER A O 1
ATOM 860 N N . LEU A 1 108 ? 40.961 -25.186 -21.220 1.00 31.03 108 LEU A N 1
ATOM 861 C CA . LEU A 1 108 ? 40.998 -26.054 -22.403 1.00 31.03 108 LEU A CA 1
ATOM 862 C C . LEU A 1 108 ? 41.011 -25.164 -23.647 1.00 31.03 108 LEU A C 1
ATOM 864 O O . LEU A 1 108 ? 40.146 -24.309 -23.829 1.00 31.03 108 LEU A O 1
ATOM 868 N N . GLY A 1 109 ? 42.062 -25.321 -24.450 1.00 29.44 109 GLY A N 1
ATOM 869 C CA . GLY A 1 109 ? 42.320 -24.534 -25.645 1.00 29.44 109 GLY A CA 1
ATOM 870 C C . GLY A 1 109 ? 41.600 -25.079 -26.872 1.00 29.44 109 GLY A C 1
ATOM 871 O O . GLY A 1 109 ? 41.548 -26.286 -27.090 1.00 29.44 109 GLY A O 1
ATOM 872 N N . VAL A 1 110 ? 41.127 -24.166 -27.716 1.00 29.67 110 VAL A N 1
ATOM 873 C CA . VAL A 1 110 ? 40.859 -24.441 -29.127 1.00 29.67 110 VAL A CA 1
ATOM 874 C C . VAL A 1 110 ? 41.685 -23.447 -29.934 1.00 29.67 110 VAL A C 1
ATOM 876 O O . VAL A 1 110 ? 41.489 -22.236 -29.867 1.00 29.67 110 VAL A O 1
ATOM 879 N N . SER A 1 111 ? 42.676 -23.994 -30.632 1.00 27.80 111 SER A N 1
ATOM 880 C CA . SER A 1 111 ? 43.508 -23.310 -31.616 1.00 27.80 111 SER A CA 1
ATOM 881 C C . SER A 1 111 ? 42.697 -23.142 -32.897 1.00 27.80 111 SER A C 1
ATOM 883 O O . SER A 1 111 ? 42.139 -24.123 -33.384 1.00 27.80 111 SER A O 1
ATOM 885 N N . CYS A 1 112 ? 42.628 -21.931 -33.449 1.00 27.05 112 CYS A N 1
ATOM 886 C CA . CYS A 1 112 ? 42.051 -21.713 -34.771 1.00 27.05 112 CYS A CA 1
ATOM 887 C C . CYS A 1 112 ? 43.138 -21.151 -35.686 1.00 27.05 112 CYS A C 1
ATOM 889 O O . CYS A 1 112 ? 43.648 -20.050 -35.474 1.00 27.05 112 CYS A O 1
ATOM 891 N N . GLN A 1 113 ? 43.540 -21.976 -36.650 1.00 26.94 113 GLN A N 1
ATOM 892 C CA . GLN A 1 113 ? 44.563 -21.669 -37.634 1.00 26.94 113 GLN A CA 1
ATOM 893 C C . GLN A 1 113 ? 44.039 -20.676 -38.672 1.00 26.94 113 GLN A C 1
ATOM 895 O O . GLN A 1 113 ? 42.907 -20.742 -39.142 1.00 26.94 113 GLN A O 1
ATOM 900 N N . TYR A 1 114 ? 44.933 -19.762 -39.018 1.00 28.02 114 TYR A N 1
ATOM 901 C CA . TYR A 1 114 ? 44.831 -18.768 -40.069 1.00 28.02 114 TYR A CA 1
ATOM 902 C C . TYR A 1 114 ? 44.794 -19.451 -41.444 1.00 28.02 114 TYR A C 1
ATOM 904 O O . TYR A 1 114 ? 45.741 -20.147 -41.807 1.00 28.02 114 TYR A O 1
ATOM 912 N N . THR A 1 115 ? 43.733 -19.233 -42.222 1.00 28.48 115 THR A N 1
ATOM 913 C CA . THR A 1 115 ? 43.772 -19.425 -43.678 1.00 28.48 115 THR A CA 1
ATOM 914 C C . THR A 1 115 ? 43.312 -18.150 -44.371 1.00 28.48 115 THR A C 1
ATOM 916 O O . THR A 1 115 ? 42.274 -17.571 -44.057 1.00 28.48 115 THR A O 1
ATOM 919 N N . SER A 1 116 ? 44.168 -17.686 -45.273 1.00 31.06 116 SER A N 1
ATOM 920 C CA . SER A 1 116 ? 44.021 -16.500 -46.105 1.00 31.06 116 SER A CA 1
ATOM 921 C C . SER A 1 116 ? 43.002 -16.755 -47.216 1.00 31.06 116 SER A C 1
ATOM 923 O O . SER A 1 116 ? 43.139 -17.746 -47.931 1.00 31.06 116 SER A O 1
ATOM 925 N N . ILE A 1 117 ? 42.033 -15.857 -47.416 1.00 33.31 117 ILE A N 1
ATOM 926 C CA . ILE A 1 117 ? 41.231 -15.808 -48.648 1.00 33.31 117 ILE A CA 1
ATOM 927 C C . ILE A 1 117 ? 41.138 -14.348 -49.114 1.00 33.31 117 ILE A C 1
ATOM 929 O O . ILE A 1 117 ? 40.648 -13.477 -48.398 1.00 33.31 117 ILE A O 1
ATOM 933 N N . GLU A 1 118 ? 41.680 -14.116 -50.307 1.00 31.47 118 GLU A N 1
ATOM 934 C CA . GLU A 1 118 ? 41.646 -12.891 -51.119 1.00 31.47 118 GLU A CA 1
ATOM 935 C C . GLU A 1 118 ? 40.315 -12.781 -51.919 1.00 31.47 118 GLU A C 1
ATOM 937 O O . GLU A 1 118 ? 39.525 -13.727 -51.929 1.00 31.47 118 GLU A O 1
ATOM 942 N N . PRO A 1 119 ? 40.008 -11.625 -52.542 1.00 41.47 119 PRO A N 1
ATOM 943 C CA . PRO A 1 119 ? 38.655 -11.067 -52.630 1.00 41.47 119 PRO A CA 1
ATOM 944 C C . PRO A 1 119 ? 37.871 -11.479 -53.888 1.00 41.47 119 PRO A C 1
ATOM 946 O O . PRO A 1 119 ? 38.442 -11.646 -54.962 1.00 41.47 119 PRO A O 1
ATOM 949 N N . THR A 1 120 ? 36.538 -11.569 -53.795 1.00 36.44 120 THR A N 1
ATOM 950 C CA . THR A 1 120 ? 35.642 -11.568 -54.972 1.00 36.44 120 THR A CA 1
ATOM 951 C C . THR A 1 120 ? 34.268 -10.950 -54.672 1.00 36.44 120 THR A C 1
ATOM 953 O O . THR A 1 120 ? 33.803 -10.955 -53.536 1.00 36.44 120 THR A O 1
ATOM 956 N N . ASP A 1 121 ? 33.692 -10.374 -55.730 1.00 36.62 121 ASP A N 1
ATOM 957 C CA . ASP A 1 121 ? 32.609 -9.384 -55.857 1.00 36.62 121 ASP A CA 1
ATOM 958 C C . ASP A 1 121 ? 31.355 -9.465 -54.952 1.00 36.62 121 ASP A C 1
ATOM 960 O O . ASP A 1 121 ? 30.852 -10.550 -54.645 1.00 36.62 121 ASP A O 1
ATOM 964 N N . PRO A 1 122 ? 30.741 -8.303 -54.627 1.00 41.91 122 PRO A N 1
ATOM 965 C CA . PRO A 1 122 ? 29.453 -8.216 -53.961 1.00 41.91 122 PRO A CA 1
ATOM 966 C C . PRO A 1 122 ? 28.342 -8.327 -55.010 1.00 41.91 122 PRO A C 1
ATOM 968 O O . PRO A 1 122 ? 28.256 -7.458 -55.864 1.00 41.91 122 PRO A O 1
ATOM 971 N N . LEU A 1 123 ? 27.511 -9.374 -54.958 1.00 38.72 123 LEU A N 1
ATOM 972 C CA . LEU A 1 123 ? 26.095 -9.415 -55.400 1.00 38.72 123 LEU A CA 1
ATOM 973 C C . LEU A 1 123 ? 25.610 -10.879 -55.521 1.00 38.72 123 LEU A C 1
ATOM 975 O O . LEU A 1 123 ? 25.223 -11.342 -56.592 1.00 38.72 123 LEU A O 1
ATOM 979 N N . ARG A 1 124 ? 25.596 -11.634 -54.410 1.00 35.94 124 ARG A N 1
ATOM 980 C CA . ARG A 1 124 ? 24.738 -12.828 -54.256 1.00 35.94 124 ARG A CA 1
ATOM 981 C C . ARG A 1 124 ? 24.592 -13.208 -52.774 1.00 35.94 124 ARG A C 1
ATOM 983 O O . ARG A 1 124 ? 25.614 -13.374 -52.115 1.00 35.94 124 ARG A O 1
ATOM 990 N N . PRO A 1 125 ? 23.375 -13.371 -52.225 1.00 33.91 125 PRO A N 1
ATOM 991 C CA . PRO A 1 125 ? 23.213 -13.881 -50.867 1.00 33.91 125 PRO A CA 1
ATOM 992 C C . PRO A 1 125 ? 23.371 -15.415 -50.859 1.00 33.91 125 PRO A C 1
ATOM 994 O O . PRO A 1 125 ? 22.711 -16.085 -51.660 1.00 33.91 125 PRO A O 1
ATOM 997 N N . PRO A 1 126 ? 24.214 -16.005 -49.988 1.00 33.62 126 PRO A N 1
ATOM 998 C CA . PRO A 1 126 ? 24.232 -17.446 -49.798 1.00 33.62 126 PRO A CA 1
ATOM 999 C C . PRO A 1 126 ? 23.074 -17.868 -48.886 1.00 33.62 126 PRO A C 1
ATOM 1001 O O . PRO A 1 126 ? 22.884 -17.363 -47.780 1.00 33.62 126 PRO A O 1
ATOM 1004 N N . ALA A 1 127 ? 22.288 -18.810 -49.394 1.00 44.50 127 ALA A N 1
ATOM 1005 C CA . ALA A 1 127 ? 21.164 -19.431 -48.725 1.00 44.50 127 ALA A CA 1
ATOM 1006 C C . ALA A 1 127 ? 21.649 -20.503 -47.743 1.00 44.50 127 ALA A C 1
ATOM 1008 O O . ALA A 1 127 ? 21.760 -21.652 -48.136 1.00 44.50 127 ALA A O 1
ATOM 1009 N N . HIS A 1 128 ? 21.895 -20.151 -46.479 1.00 36.84 128 HIS A N 1
ATOM 1010 C CA . HIS A 1 128 ? 21.883 -21.109 -45.367 1.00 36.84 128 HIS A CA 1
ATOM 1011 C C . HIS A 1 128 ? 21.356 -20.417 -44.106 1.00 36.84 128 HIS A C 1
ATOM 1013 O O . HIS A 1 128 ? 22.075 -19.744 -43.373 1.00 36.84 128 HIS A O 1
ATOM 1019 N N . ALA A 1 129 ? 20.045 -20.558 -43.918 1.00 35.59 129 ALA A N 1
ATOM 1020 C CA . ALA A 1 129 ? 19.344 -20.311 -42.669 1.00 35.59 129 ALA A CA 1
ATOM 1021 C C . ALA A 1 129 ? 19.733 -21.355 -41.602 1.00 35.59 129 ALA A C 1
ATOM 1023 O O . ALA A 1 129 ? 20.285 -22.405 -41.941 1.00 35.59 129 ALA A O 1
ATOM 1024 N N . SER A 1 130 ? 19.311 -21.086 -40.356 1.00 37.19 130 SER A N 1
ATOM 1025 C CA . SER A 1 130 ? 19.520 -21.809 -39.078 1.00 37.19 130 SER A CA 1
ATOM 1026 C C . SER A 1 130 ? 20.735 -21.255 -38.317 1.00 37.19 130 SER A C 1
ATOM 1028 O O . SER A 1 130 ? 21.864 -21.530 -38.687 1.00 37.19 130 SER A O 1
ATOM 1030 N N . PHE A 1 131 ? 20.641 -20.431 -37.272 1.00 37.00 131 PHE A N 1
ATOM 1031 C CA . PHE A 1 131 ? 19.657 -20.328 -36.196 1.00 37.00 131 PHE A CA 1
ATOM 1032 C C . PHE A 1 131 ? 19.571 -18.863 -35.729 1.00 37.00 131 PHE A C 1
ATOM 1034 O O . PHE A 1 131 ? 20.561 -18.303 -35.259 1.00 37.00 131 PHE A O 1
ATOM 1041 N N . LEU A 1 132 ? 18.398 -18.240 -35.839 1.00 35.66 132 LEU A N 1
ATOM 1042 C CA . LEU A 1 132 ? 18.059 -17.062 -35.036 1.00 35.66 132 LEU A CA 1
ATOM 1043 C C . LEU A 1 132 ? 17.294 -17.577 -33.810 1.00 35.66 132 LEU A C 1
ATOM 1045 O O . LEU A 1 132 ? 16.363 -18.359 -34.011 1.00 35.66 132 LEU A O 1
ATOM 1049 N N . PRO A 1 133 ? 17.645 -17.182 -32.573 1.00 33.56 133 PRO A N 1
ATOM 1050 C CA . PRO A 1 133 ? 16.835 -17.519 -31.413 1.00 33.56 133 PRO A CA 1
ATOM 1051 C C . PRO A 1 133 ? 15.477 -16.838 -31.563 1.00 33.56 133 PRO A C 1
ATOM 1053 O O . PRO A 1 133 ? 15.385 -15.614 -31.694 1.00 33.56 133 PRO A O 1
ATOM 1056 N N . THR A 1 134 ? 14.424 -17.644 -31.599 1.00 35.78 134 THR A N 1
ATOM 1057 C CA . THR A 1 134 ? 13.041 -17.183 -31.530 1.00 35.78 134 THR A CA 1
ATOM 1058 C C . THR A 1 134 ? 12.830 -16.489 -30.182 1.00 35.78 134 THR A C 1
ATOM 1060 O O . THR A 1 134 ? 13.402 -16.884 -29.170 1.00 35.78 134 THR A O 1
ATOM 1063 N N . TYR A 1 135 ? 11.960 -15.480 -30.150 1.00 42.31 135 TYR A N 1
ATOM 1064 C CA . TYR A 1 135 ? 11.526 -14.705 -28.973 1.00 42.31 135 TYR A CA 1
ATOM 1065 C C . TYR A 1 135 ? 10.918 -15.545 -27.815 1.00 42.31 135 TYR A C 1
ATOM 1067 O O . TYR A 1 135 ? 10.400 -14.998 -26.849 1.00 42.31 135 TYR A O 1
ATOM 1075 N N . SER A 1 136 ? 10.978 -16.874 -27.901 1.00 35.44 136 SER A N 1
ATOM 1076 C CA . SER A 1 136 ? 10.468 -17.834 -26.921 1.00 35.44 136 SER A CA 1
ATOM 1077 C C . SER A 1 136 ? 11.531 -18.356 -25.942 1.00 35.44 136 SER A C 1
ATOM 1079 O O . SER A 1 136 ? 11.157 -19.055 -25.010 1.00 35.44 136 SER A O 1
ATOM 1081 N N . ASP A 1 137 ? 12.811 -17.987 -26.093 1.00 32.53 137 ASP A N 1
ATOM 1082 C CA . ASP A 1 137 ? 13.907 -18.467 -25.223 1.00 32.53 137 ASP A CA 1
ATOM 1083 C C . ASP A 1 137 ? 14.269 -17.514 -24.060 1.00 32.53 137 ASP A C 1
ATOM 1085 O O . ASP A 1 137 ? 15.279 -17.703 -23.382 1.00 32.53 137 ASP A O 1
ATOM 1089 N N . MET A 1 138 ? 13.459 -16.484 -23.784 1.00 40.06 138 MET A N 1
ATOM 1090 C CA . MET A 1 138 ? 13.537 -15.748 -22.512 1.00 40.06 138 MET A CA 1
ATOM 1091 C C . MET A 1 138 ? 12.538 -16.336 -21.516 1.00 40.06 138 MET A C 1
ATOM 1093 O O . MET A 1 138 ? 11.509 -15.735 -21.212 1.00 40.06 138 MET A O 1
ATOM 1097 N N . GLU A 1 139 ? 12.849 -17.527 -21.007 1.00 34.91 139 GLU A N 1
ATOM 1098 C CA . GLU A 1 139 ? 12.232 -18.026 -19.778 1.00 34.91 139 GLU A CA 1
ATOM 1099 C C . GLU A 1 139 ? 12.454 -16.990 -18.654 1.00 34.91 139 GLU A C 1
ATOM 1101 O O . GLU A 1 139 ? 13.555 -16.429 -18.548 1.00 34.91 139 GLU A O 1
ATOM 1106 N N . PRO A 1 140 ? 11.448 -16.686 -17.811 1.00 37.88 140 PRO A N 1
ATOM 1107 C CA . PRO A 1 140 ? 11.640 -15.772 -16.700 1.00 37.88 140 PRO A CA 1
ATOM 1108 C C . PRO A 1 140 ? 12.654 -16.410 -15.757 1.00 37.88 140 PRO A C 1
ATOM 1110 O O . PRO A 1 140 ? 12.370 -17.440 -15.148 1.00 37.88 140 PRO A O 1
ATOM 1113 N N . SER A 1 141 ? 13.837 -15.800 -15.652 1.00 38.12 141 SER A N 1
ATOM 1114 C CA . SER A 1 141 ? 14.860 -16.186 -14.685 1.00 38.12 141 SER A CA 1
ATOM 1115 C C . SER A 1 141 ? 14.201 -16.422 -13.329 1.00 38.12 141 SER A C 1
ATOM 1117 O O . SER A 1 141 ? 13.636 -15.507 -12.721 1.00 38.12 141 SER A O 1
ATOM 1119 N N . HIS A 1 142 ? 14.220 -17.679 -12.893 1.00 42.09 142 HIS A N 1
ATOM 1120 C CA . HIS A 1 142 ? 13.730 -18.096 -11.596 1.00 42.09 142 HIS A CA 1
ATOM 1121 C C . HIS A 1 142 ? 14.364 -17.214 -10.521 1.00 42.09 142 HIS A C 1
ATOM 1123 O O . HIS A 1 142 ? 15.577 -17.248 -10.340 1.00 42.09 142 HIS A O 1
ATOM 1129 N N . ARG A 1 143 ? 13.522 -16.414 -9.851 1.00 48.03 143 ARG A N 1
ATOM 1130 C CA . ARG A 1 143 ? 13.726 -15.727 -8.562 1.00 48.03 143 ARG A CA 1
ATOM 1131 C C . ARG A 1 143 ? 15.161 -15.817 -8.023 1.00 48.03 143 ARG A C 1
ATOM 1133 O O . ARG A 1 143 ? 15.421 -16.548 -7.069 1.00 48.03 143 ARG A O 1
ATOM 1140 N N . SER A 1 144 ? 16.082 -15.043 -8.591 1.00 43.66 144 SER A N 1
ATOM 1141 C CA . SER A 1 144 ? 17.328 -14.755 -7.886 1.00 43.66 144 SER A CA 1
ATOM 1142 C C . SER A 1 144 ? 16.943 -13.866 -6.703 1.00 43.66 144 SER A C 1
ATOM 1144 O O . SER A 1 144 ? 16.299 -12.838 -6.939 1.00 43.66 144 SER A O 1
ATOM 1146 N N . PRO A 1 145 ? 17.255 -14.228 -5.444 1.00 42.44 145 PRO A N 1
ATOM 1147 C CA . PRO A 1 145 ? 17.025 -13.321 -4.331 1.00 42.44 145 PRO A CA 1
ATOM 1148 C C . PRO A 1 145 ? 17.738 -12.006 -4.656 1.00 42.44 145 PRO A C 1
ATOM 1150 O O . PRO A 1 145 ? 18.882 -11.992 -5.112 1.00 42.44 145 PRO A O 1
ATOM 1153 N N . SER A 1 146 ? 17.012 -10.899 -4.530 1.00 50.50 146 SER A N 1
ATOM 1154 C CA . SER A 1 146 ? 17.527 -9.560 -4.790 1.00 50.50 146 SER A CA 1
ATOM 1155 C C . SER A 1 146 ? 18.807 -9.345 -3.974 1.00 50.50 146 SER A C 1
ATOM 1157 O O . SER A 1 146 ? 18.870 -9.721 -2.806 1.00 50.50 146 SER A O 1
ATOM 1159 N N . SER A 1 147 ? 19.831 -8.706 -4.553 1.00 55.56 147 SER A N 1
ATOM 1160 C CA . SER A 1 147 ? 21.123 -8.454 -3.881 1.00 55.56 147 SER A CA 1
ATOM 1161 C C . SER A 1 147 ? 20.990 -7.698 -2.549 1.00 55.56 147 SER A C 1
ATOM 1163 O O . SER A 1 147 ? 21.928 -7.647 -1.761 1.00 55.56 147 SER A O 1
ATOM 1165 N N . LEU A 1 148 ? 19.832 -7.075 -2.308 1.00 50.31 148 LEU A N 1
ATOM 1166 C CA . LEU A 1 148 ? 19.469 -6.446 -1.043 1.00 50.31 148 LEU A CA 1
ATOM 1167 C C . LEU A 1 148 ? 19.213 -7.483 0.057 1.00 50.31 148 LEU A C 1
ATOM 1169 O O . LEU A 1 148 ? 19.691 -7.287 1.170 1.00 50.31 148 LEU A O 1
ATOM 1173 N N . ARG A 1 149 ? 18.554 -8.605 -0.247 1.00 51.12 149 ARG A N 1
ATOM 1174 C CA . ARG A 1 149 ? 18.331 -9.692 0.714 1.00 51.12 149 ARG A CA 1
ATOM 1175 C C . ARG A 1 149 ? 19.646 -10.260 1.225 1.00 51.12 149 ARG A C 1
ATOM 1177 O O . ARG A 1 149 ? 19.829 -10.386 2.428 1.00 51.12 149 ARG A O 1
ATOM 1184 N N . GLU A 1 150 ? 20.586 -10.530 0.323 1.00 56.97 150 GLU A N 1
ATOM 1185 C CA . GLU A 1 150 ? 21.933 -11.001 0.676 1.00 56.97 150 GLU A CA 1
ATOM 1186 C C . GLU A 1 150 ? 22.730 -9.936 1.446 1.00 56.97 150 GLU A C 1
ATOM 1188 O O . GLU A 1 150 ? 23.385 -10.241 2.445 1.00 56.97 150 GLU A O 1
ATOM 1193 N N . PHE A 1 151 ? 22.630 -8.668 1.029 1.00 50.06 151 PHE A N 1
ATOM 1194 C CA . PHE A 1 151 ? 23.272 -7.544 1.712 1.00 50.06 151 PHE A CA 1
ATOM 1195 C C . PHE A 1 151 ? 22.792 -7.391 3.163 1.00 50.06 151 PHE A C 1
ATOM 1197 O O . PHE A 1 151 ? 23.611 -7.174 4.054 1.00 50.06 151 PHE A O 1
ATOM 1204 N N . PHE A 1 152 ? 21.491 -7.535 3.423 1.00 45.31 152 PHE A N 1
ATOM 1205 C CA . PHE A 1 152 ? 20.927 -7.424 4.770 1.00 45.31 152 PHE A CA 1
ATOM 1206 C C . PHE A 1 152 ? 21.034 -8.718 5.586 1.00 45.31 152 PHE A C 1
ATOM 1208 O O . PHE A 1 152 ? 21.283 -8.634 6.786 1.00 45.31 152 PHE A O 1
ATOM 1215 N N . ALA A 1 153 ? 20.985 -9.898 4.962 1.00 50.56 153 ALA A N 1
ATOM 1216 C CA . ALA A 1 153 ? 21.311 -11.165 5.623 1.00 50.56 153 ALA A CA 1
ATOM 1217 C C . ALA A 1 153 ? 22.739 -11.138 6.203 1.00 50.56 153 ALA A C 1
ATOM 1219 O O . ALA A 1 153 ? 22.962 -11.536 7.345 1.00 50.56 153 ALA A O 1
ATOM 1220 N N . SER A 1 154 ? 23.690 -10.549 5.467 1.00 44.72 154 SER A N 1
ATOM 1221 C CA . SER A 1 154 ? 25.059 -10.324 5.948 1.00 44.72 154 SER A CA 1
ATOM 1222 C C . SER A 1 154 ? 25.159 -9.322 7.109 1.00 44.72 154 SER A C 1
ATOM 1224 O O . SER A 1 154 ? 26.156 -9.347 7.832 1.00 44.72 154 SER A O 1
ATOM 1226 N N . ILE A 1 155 ? 24.185 -8.421 7.281 1.00 48.41 155 ILE A N 1
ATOM 1227 C CA . ILE A 1 155 ? 24.149 -7.442 8.382 1.00 48.41 155 ILE A CA 1
ATOM 1228 C C . ILE A 1 155 ? 23.521 -8.057 9.636 1.00 48.41 155 ILE A C 1
ATOM 1230 O O . ILE A 1 155 ? 23.968 -7.750 10.741 1.00 48.41 155 ILE A O 1
ATOM 1234 N N . CYS A 1 156 ? 22.510 -8.911 9.467 1.00 45.97 156 CYS A N 1
ATOM 1235 C CA . CYS A 1 156 ? 21.783 -9.522 10.574 1.00 45.97 156 CYS A CA 1
ATOM 1236 C C . CYS A 1 156 ? 22.562 -10.643 11.269 1.00 45.97 156 CYS A C 1
ATOM 1238 O O . CYS A 1 156 ? 22.319 -10.856 12.449 1.00 45.97 156 CYS A O 1
ATOM 1240 N N . GLY A 1 157 ? 23.533 -11.270 10.592 1.00 37.44 157 GLY A N 1
ATOM 1241 C CA . GLY A 1 157 ? 24.367 -12.333 11.153 1.00 37.44 157 GLY A CA 1
ATOM 1242 C C . GLY A 1 157 ? 23.561 -13.600 11.450 1.00 37.44 157 GLY A C 1
ATOM 1243 O O . GLY A 1 157 ? 22.573 -13.572 12.176 1.00 37.44 157 GLY A O 1
ATOM 1244 N N . GLU A 1 158 ? 23.986 -14.741 10.913 1.00 38.31 158 GLU A N 1
ATOM 1245 C CA . GLU A 1 158 ? 23.506 -16.032 11.406 1.00 38.31 158 GLU A CA 1
ATOM 1246 C C . GLU A 1 158 ? 24.007 -16.207 12.845 1.00 38.31 158 GLU A C 1
ATOM 1248 O O . GLU A 1 158 ? 25.125 -16.661 13.091 1.00 38.31 158 GLU A O 1
ATOM 1253 N N . VAL A 1 159 ? 23.194 -15.792 13.815 1.00 37.78 159 VAL A N 1
ATOM 1254 C CA . VAL A 1 159 ? 23.325 -16.290 15.178 1.00 37.78 159 VAL A CA 1
ATOM 1255 C C . VAL A 1 159 ? 22.746 -17.696 15.155 1.00 37.78 159 VAL A C 1
ATOM 1257 O O . VAL A 1 159 ? 21.586 -17.908 14.812 1.00 37.78 159 VAL A O 1
ATOM 1260 N N . MET A 1 160 ? 23.618 -18.655 15.431 1.00 39.72 160 MET A N 1
ATOM 1261 C CA . MET A 1 160 ? 23.347 -20.085 15.432 1.00 39.72 160 MET A CA 1
ATOM 1262 C C . MET A 1 160 ? 22.036 -20.423 16.162 1.00 39.72 160 MET A C 1
ATOM 1264 O O . MET A 1 160 ? 21.935 -20.240 17.370 1.00 39.72 160 MET A O 1
ATOM 1268 N N . GLY A 1 161 ? 21.083 -21.004 15.433 1.00 41.50 161 GLY A N 1
ATOM 1269 C CA . GLY A 1 161 ? 20.232 -22.070 15.968 1.00 41.50 161 GLY A CA 1
ATOM 1270 C C . GLY A 1 161 ? 18.938 -21.721 16.707 1.00 41.50 161 GLY A C 1
ATOM 1271 O O . GLY A 1 161 ? 18.280 -22.664 17.122 1.00 41.50 161 GLY A O 1
ATOM 1272 N N . GLU A 1 162 ? 18.515 -20.462 16.821 1.00 34.38 162 GLU A N 1
ATOM 1273 C CA . GLU A 1 162 ? 17.175 -20.106 17.330 1.00 34.38 162 GLU A CA 1
ATOM 1274 C C . GLU A 1 162 ? 16.583 -18.972 16.470 1.00 34.38 162 GLU A C 1
ATOM 1276 O O . GLU A 1 162 ? 17.300 -18.012 16.159 1.00 34.38 162 GLU A O 1
ATOM 1281 N N . PRO A 1 163 ? 15.310 -19.053 16.029 1.00 37.47 163 PRO A N 1
ATOM 1282 C CA . PRO A 1 163 ? 14.679 -17.968 15.290 1.00 37.47 163 PRO A CA 1
ATOM 1283 C C . PRO A 1 163 ? 14.629 -16.736 16.195 1.00 37.47 163 PRO A C 1
ATOM 1285 O O . PRO A 1 163 ? 14.000 -16.737 17.248 1.00 37.47 163 PRO A O 1
ATOM 1288 N N . VAL A 1 164 ? 15.335 -15.677 15.805 1.00 45.88 164 VAL A N 1
ATOM 1289 C CA . VAL A 1 164 ? 15.355 -14.427 16.564 1.00 45.88 164 VAL A CA 1
ATOM 1290 C C . VAL A 1 164 ? 13.936 -13.840 16.556 1.00 45.88 164 VAL A C 1
ATOM 1292 O O . VAL A 1 164 ? 13.534 -13.253 15.556 1.00 45.88 164 VAL A O 1
ATOM 1295 N N . GLU A 1 165 ? 13.197 -13.949 17.665 1.00 44.66 165 GLU A N 1
ATOM 1296 C CA . GLU A 1 165 ? 11.844 -13.379 17.862 1.00 44.66 165 GLU A CA 1
ATOM 1297 C C . GLU A 1 165 ? 11.763 -11.871 17.528 1.00 44.66 165 GLU A C 1
ATOM 1299 O O . GLU A 1 165 ? 10.699 -11.343 17.215 1.00 44.66 165 GLU A O 1
ATOM 1304 N N . ALA A 1 166 ? 12.894 -11.152 17.504 1.00 44.25 166 ALA A N 1
ATOM 1305 C CA . ALA A 1 166 ? 12.963 -9.754 17.058 1.00 44.25 166 ALA A CA 1
ATOM 1306 C C . ALA A 1 166 ? 12.632 -9.556 15.560 1.00 44.25 166 ALA A C 1
ATOM 1308 O O . ALA A 1 166 ? 12.435 -8.423 15.112 1.00 44.25 166 ALA A O 1
ATOM 1309 N N . LEU A 1 167 ? 12.572 -10.638 14.778 1.00 48.94 167 LEU A N 1
ATOM 1310 C CA . LEU A 1 167 ? 12.053 -10.651 13.414 1.00 48.94 167 LEU A CA 1
ATOM 1311 C C . LEU A 1 167 ? 10.531 -10.865 13.367 1.00 48.94 167 LEU A C 1
ATOM 1313 O O . LEU A 1 167 ? 9.959 -10.622 12.324 1.00 48.94 167 LEU A O 1
ATOM 1317 N N . ASP A 1 168 ? 9.819 -11.227 14.432 1.00 53.34 168 ASP A N 1
ATOM 1318 C CA . ASP A 1 168 ? 8.369 -11.466 14.305 1.00 53.34 168 ASP A CA 1
ATOM 1319 C C . ASP A 1 168 ? 7.519 -10.190 14.313 1.00 53.34 168 ASP A C 1
ATOM 1321 O O . ASP A 1 168 ? 6.382 -10.213 13.850 1.00 53.34 168 ASP A O 1
ATOM 1325 N N . LEU A 1 169 ? 8.068 -9.046 14.736 1.00 53.28 169 LEU A N 1
ATOM 1326 C CA . LEU A 1 169 ? 7.346 -7.764 14.761 1.00 53.28 169 LEU A CA 1
ATOM 1327 C C . LEU A 1 169 ? 6.903 -7.280 13.366 1.00 53.28 169 LEU A C 1
ATOM 1329 O O . LEU A 1 169 ? 5.886 -6.604 13.261 1.00 53.28 169 LEU A O 1
ATOM 1333 N N . TYR A 1 170 ? 7.602 -7.641 12.280 1.00 57.75 170 TYR A N 1
ATOM 1334 C CA . TYR A 1 170 ? 7.171 -7.253 10.923 1.00 57.75 170 TYR A CA 1
ATOM 1335 C C . TYR A 1 170 ? 6.015 -8.102 10.399 1.00 57.75 170 TYR A C 1
ATOM 1337 O O . TYR A 1 170 ? 5.334 -7.686 9.461 1.00 57.75 170 TYR A O 1
ATOM 1345 N N . ARG A 1 171 ? 5.826 -9.287 11.002 1.00 63.44 171 ARG A N 1
ATOM 1346 C CA . ARG A 1 171 ? 4.662 -10.149 10.800 1.00 63.44 171 ARG A CA 1
ATOM 1347 C C . ARG A 1 171 ? 3.504 -9.780 11.722 1.00 63.44 171 ARG A C 1
ATOM 1349 O O . ARG A 1 171 ? 2.545 -10.546 11.829 1.00 63.44 171 ARG A O 1
ATOM 1356 N N . GLN A 1 172 ? 3.590 -8.654 12.418 1.00 82.50 172 GLN A N 1
ATOM 1357 C CA . GLN A 1 172 ? 2.513 -8.191 13.267 1.00 82.50 172 GLN A CA 1
ATOM 1358 C C . GLN A 1 172 ? 1.796 -7.024 12.603 1.00 82.50 172 GLN A C 1
ATOM 1360 O O . GLN A 1 172 ? 2.388 -6.153 11.965 1.00 82.50 172 GLN A O 1
ATOM 1365 N N . ASP A 1 173 ? 0.481 -7.053 12.743 1.00 91.62 173 ASP A N 1
ATOM 1366 C CA . ASP A 1 173 ? -0.401 -5.946 12.426 1.00 91.62 173 ASP A CA 1
ATOM 1367 C C . ASP A 1 173 ? -0.648 -5.091 13.691 1.00 91.62 173 ASP A C 1
ATOM 1369 O O . ASP A 1 173 ? -0.304 -5.519 14.798 1.00 91.62 173 ASP A O 1
ATOM 1373 N N . PRO A 1 174 ? -1.241 -3.888 13.576 1.00 93.44 174 PRO A N 1
ATOM 1374 C CA . PRO A 1 174 ? -1.516 -3.033 14.732 1.00 93.44 174 PRO A CA 1
ATOM 1375 C C . PRO A 1 174 ? -2.309 -3.716 15.854 1.00 93.44 174 PRO A C 1
ATOM 1377 O O . PRO A 1 174 ? -2.103 -3.405 17.026 1.00 93.44 174 PRO A O 1
ATOM 1380 N N . VAL A 1 175 ? -3.190 -4.660 15.517 1.00 94.69 175 VAL A N 1
ATOM 1381 C CA . VAL A 1 175 ? -3.997 -5.400 16.496 1.00 94.69 175 VAL A CA 1
ATOM 1382 C C . VAL A 1 175 ? -3.127 -6.438 17.213 1.00 94.69 175 VAL A C 1
ATOM 1384 O O . VAL A 1 175 ? -3.156 -6.533 18.435 1.00 94.69 175 VAL A O 1
ATOM 1387 N N . ALA A 1 176 ? -2.286 -7.169 16.479 1.00 91.94 176 ALA A N 1
ATOM 1388 C CA . ALA A 1 176 ? -1.337 -8.138 17.020 1.00 91.94 176 ALA A CA 1
ATOM 1389 C C . ALA A 1 176 ? -0.266 -7.473 17.900 1.00 91.94 176 ALA A C 1
ATOM 1391 O O . ALA A 1 176 ? 0.129 -8.036 18.917 1.00 91.94 176 ALA A O 1
ATOM 1392 N N . CYS A 1 177 ? 0.152 -6.249 17.560 1.00 90.25 177 CYS A N 1
ATOM 1393 C CA . CYS A 1 177 ? 1.021 -5.432 18.407 1.00 90.25 177 CYS A CA 1
ATOM 1394 C C . CYS A 1 177 ? 0.315 -4.877 19.661 1.00 90.25 177 CYS A C 1
ATOM 1396 O O . CYS A 1 177 ? 0.960 -4.213 20.476 1.00 90.25 177 CYS A O 1
ATOM 1398 N N . GLY A 1 178 ? -0.996 -5.099 19.816 1.00 91.62 178 GLY A N 1
ATOM 1399 C CA . GLY A 1 178 ? -1.790 -4.594 20.936 1.00 91.62 178 GLY A CA 1
ATOM 1400 C C . GLY A 1 178 ? -1.985 -3.078 20.915 1.00 91.62 178 GLY A C 1
ATOM 1401 O O . GLY A 1 178 ? -2.170 -2.471 21.968 1.00 91.62 178 GLY A O 1
ATOM 1402 N N . TYR A 1 179 ? -1.895 -2.442 19.743 1.00 92.88 179 TYR A N 1
ATOM 1403 C C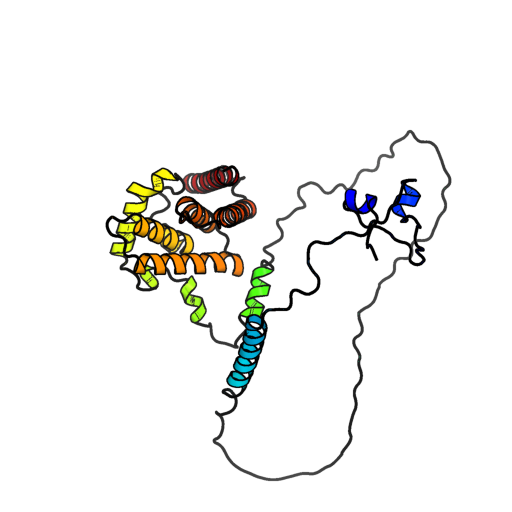A . TYR A 1 179 ? -2.118 -1.000 19.611 1.00 92.88 179 TYR A CA 1
ATOM 1404 C C . TYR A 1 179 ? -3.604 -0.639 19.686 1.00 92.88 179 TYR A C 1
ATOM 1406 O O . TYR A 1 179 ? -3.930 0.454 20.136 1.00 92.88 179 TYR A O 1
ATOM 1414 N N . MET A 1 180 ? -4.478 -1.549 19.253 1.00 94.31 180 MET A N 1
ATOM 1415 C CA . MET A 1 180 ? -5.934 -1.399 19.256 1.00 94.31 180 MET A CA 1
ATOM 1416 C C . MET A 1 180 ? -6.614 -2.771 19.299 1.00 94.31 180 MET A C 1
ATOM 1418 O O . MET A 1 180 ? -5.983 -3.793 19.014 1.00 94.31 180 MET A O 1
ATOM 1422 N N . SER A 1 181 ? -7.900 -2.786 19.637 1.00 96.31 181 SER A N 1
ATOM 1423 C CA . SER A 1 181 ? -8.752 -3.973 19.529 1.00 96.31 181 SER A CA 1
ATOM 1424 C C . SER A 1 181 ? -9.105 -4.293 18.073 1.00 96.31 181 SER A C 1
ATOM 1426 O O . SER A 1 181 ? -8.985 -3.455 17.175 1.00 96.31 181 SER A O 1
ATOM 1428 N N . GLU A 1 182 ? -9.549 -5.524 17.823 1.00 95.25 182 GLU A N 1
ATOM 1429 C CA . GLU A 1 182 ? -9.992 -5.918 16.485 1.00 95.25 182 GLU A CA 1
ATOM 1430 C C . GLU A 1 182 ? -11.282 -5.194 16.078 1.00 95.25 182 GLU A C 1
ATOM 1432 O O . GLU A 1 182 ? -11.466 -4.868 14.907 1.00 95.25 182 GLU A O 1
ATOM 1437 N N . GLU A 1 183 ? -12.161 -4.907 17.035 1.00 96.62 183 GLU A N 1
ATOM 1438 C CA . GLU A 1 183 ? -13.392 -4.156 16.811 1.00 96.62 183 GLU A CA 1
ATOM 1439 C C . GLU A 1 183 ? -13.101 -2.718 16.366 1.00 96.62 183 GLU A C 1
ATOM 1441 O O . GLU A 1 183 ? -13.664 -2.259 15.372 1.00 96.62 183 GLU A O 1
ATOM 1446 N N . GLU A 1 184 ? -12.178 -2.029 17.045 1.00 95.00 184 GLU A N 1
ATOM 1447 C CA . GLU A 1 184 ? -11.736 -0.684 16.651 1.00 95.00 184 GLU A CA 1
ATOM 1448 C C . GLU A 1 184 ? -11.099 -0.692 15.261 1.00 95.00 184 GLU A C 1
ATOM 1450 O O . GLU A 1 184 ? -11.393 0.174 14.435 1.00 95.00 184 GLU A O 1
ATOM 1455 N N . ALA A 1 185 ? -10.258 -1.688 14.973 1.00 96.06 185 ALA A N 1
ATOM 1456 C CA . ALA A 1 185 ? -9.620 -1.802 13.671 1.00 96.06 185 ALA A CA 1
ATOM 1457 C C . ALA A 1 185 ? -10.637 -2.054 12.546 1.00 96.06 185 ALA A C 1
ATOM 1459 O O . ALA A 1 185 ? -10.517 -1.461 11.472 1.00 96.06 185 ALA A O 1
ATOM 1460 N N . ARG A 1 186 ? -11.668 -2.873 12.793 1.00 96.75 186 ARG A N 1
ATOM 1461 C CA . ARG A 1 186 ? -12.758 -3.116 11.838 1.00 96.75 186 ARG A CA 1
ATOM 1462 C C . ARG A 1 186 ? -13.560 -1.843 11.567 1.00 96.75 186 ARG A C 1
ATOM 1464 O O . ARG A 1 186 ? -13.783 -1.531 10.401 1.00 96.75 186 ARG A O 1
ATOM 1471 N N . GLN A 1 187 ? -13.884 -1.067 12.603 1.00 96.12 187 GLN A N 1
ATOM 1472 C CA . GLN A 1 187 ? -14.563 0.223 12.441 1.00 96.12 187 GLN A CA 1
ATOM 1473 C C . GLN A 1 187 ? -13.722 1.211 11.619 1.00 96.12 187 GLN A C 1
ATOM 1475 O O . GLN A 1 187 ? -14.218 1.812 10.673 1.00 96.12 187 GLN A O 1
ATOM 1480 N N . LEU A 1 188 ? -12.429 1.347 11.928 1.00 95.81 188 LEU A N 1
ATOM 1481 C CA . LEU A 1 188 ? -11.515 2.211 11.169 1.00 95.81 188 LEU A CA 1
ATOM 1482 C C . LEU A 1 188 ? -11.402 1.781 9.700 1.00 95.81 188 LEU A C 1
ATOM 1484 O O . LEU A 1 188 ? -11.292 2.615 8.800 1.00 95.81 188 LEU A O 1
ATOM 1488 N N . PHE A 1 189 ? -11.423 0.476 9.447 1.00 96.56 189 PHE A N 1
ATOM 1489 C CA . PHE A 1 189 ? -11.357 -0.073 8.100 1.00 96.56 189 PHE A CA 1
ATOM 1490 C C . PHE A 1 189 ? -12.637 0.209 7.292 1.00 96.56 189 PHE A C 1
ATOM 1492 O O . PHE A 1 189 ? -12.559 0.517 6.101 1.00 96.56 189 PHE A O 1
ATOM 1499 N N . GLU A 1 190 ? -13.807 0.136 7.926 1.00 95.62 190 GLU A N 1
ATOM 1500 C CA . GLU A 1 190 ? -15.087 0.535 7.326 1.00 95.62 190 GLU A CA 1
ATOM 1501 C C . GLU A 1 190 ? -15.105 2.039 7.024 1.00 95.62 190 GLU A C 1
ATOM 1503 O O . GLU A 1 190 ? -15.331 2.437 5.880 1.00 95.62 190 GLU A O 1
ATOM 1508 N N . ASP A 1 191 ? -14.724 2.863 8.002 1.00 94.69 191 ASP A N 1
ATOM 1509 C CA . ASP A 1 191 ? -14.586 4.313 7.861 1.00 94.69 191 ASP A CA 1
ATOM 1510 C C . ASP A 1 191 ? -13.675 4.705 6.687 1.00 94.69 191 ASP A C 1
ATOM 1512 O O . ASP A 1 191 ? -13.948 5.670 5.963 1.00 94.69 191 ASP A O 1
ATOM 1516 N N . PHE A 1 192 ? -12.591 3.951 6.477 1.00 96.06 192 PHE A N 1
ATOM 1517 C CA . PHE A 1 192 ? -11.714 4.136 5.330 1.00 96.06 192 PHE A CA 1
ATOM 1518 C C . PHE A 1 192 ? -12.460 3.925 4.012 1.00 96.06 192 PHE A C 1
ATOM 1520 O O . PHE A 1 192 ? -12.398 4.797 3.147 1.00 96.06 192 PHE A O 1
ATOM 1527 N N . HIS A 1 193 ? -13.169 2.807 3.839 1.00 94.94 193 HIS A N 1
ATOM 1528 C CA . HIS A 1 193 ? -13.879 2.516 2.586 1.00 94.94 193 HIS A CA 1
ATOM 1529 C C . HIS A 1 193 ? -15.057 3.457 2.332 1.00 94.94 193 HIS A C 1
ATOM 1531 O O . HIS A 1 193 ? -15.348 3.755 1.176 1.00 94.94 193 HIS A O 1
ATOM 1537 N N . GLU A 1 194 ? -15.706 3.958 3.381 1.00 94.31 194 GLU A N 1
ATOM 1538 C CA . GLU A 1 194 ? -16.830 4.885 3.245 1.00 94.31 194 GLU A CA 1
ATOM 1539 C C . GLU A 1 194 ? -16.390 6.314 2.908 1.00 94.31 194 GLU A C 1
ATOM 1541 O O . GLU A 1 194 ? -16.999 6.964 2.056 1.00 94.31 194 GLU A O 1
ATOM 1546 N N . ARG A 1 195 ? -15.344 6.825 3.574 1.00 92.50 195 ARG A N 1
ATOM 1547 C CA . ARG A 1 195 ? -14.999 8.259 3.531 1.00 92.50 195 ARG A CA 1
ATOM 1548 C C . ARG A 1 195 ? -13.724 8.579 2.758 1.00 92.50 195 ARG A C 1
ATOM 1550 O O . ARG A 1 195 ? -13.601 9.685 2.238 1.00 92.50 195 ARG A O 1
ATOM 1557 N N . ILE A 1 196 ? -12.765 7.654 2.706 1.00 91.50 196 ILE A N 1
ATOM 1558 C CA . ILE A 1 196 ? -11.383 7.941 2.284 1.00 91.50 196 ILE A CA 1
ATOM 1559 C C . ILE A 1 196 ? -11.050 7.244 0.959 1.00 91.50 196 ILE A C 1
ATOM 1561 O O . ILE A 1 196 ? -10.629 7.893 0.002 1.00 91.50 196 ILE A O 1
ATOM 1565 N N . GLY A 1 197 ? -11.292 5.935 0.881 1.00 87.56 197 GLY A N 1
ATOM 1566 C CA . GLY A 1 197 ? -11.028 5.073 -0.270 1.00 87.56 197 GLY A CA 1
ATOM 1567 C C . GLY A 1 197 ? -11.646 5.533 -1.600 1.00 87.56 197 GLY A C 1
ATOM 1568 O O . GLY A 1 197 ? -10.965 5.415 -2.624 1.00 87.56 197 GLY A O 1
ATOM 1569 N N . 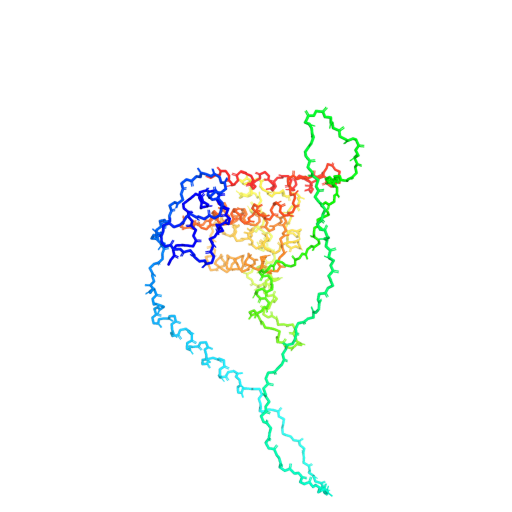PRO A 1 198 ? -12.863 6.117 -1.637 1.00 91.25 198 PRO A N 1
ATOM 1570 C CA . PRO A 1 198 ? -13.458 6.594 -2.885 1.00 91.25 198 PRO A CA 1
ATOM 1571 C C . PRO A 1 198 ? -12.654 7.698 -3.583 1.00 91.25 198 PRO A C 1
ATOM 1573 O O . PRO A 1 198 ? -12.778 7.855 -4.789 1.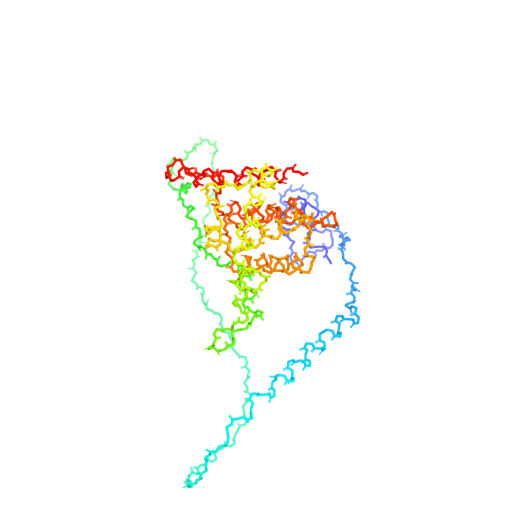00 91.25 198 PRO A O 1
ATOM 1576 N N . ALA A 1 199 ? -11.805 8.447 -2.867 1.00 87.44 199 ALA A N 1
ATOM 1577 C CA . ALA A 1 199 ? -11.002 9.512 -3.472 1.00 87.44 199 ALA A CA 1
ATOM 1578 C C . ALA A 1 199 ? -9.840 8.988 -4.338 1.00 87.44 199 ALA A C 1
ATOM 1580 O O . ALA A 1 199 ? -9.418 9.667 -5.272 1.00 87.44 199 ALA A O 1
ATOM 1581 N N . ILE A 1 200 ? -9.313 7.799 -4.022 1.00 87.06 200 ILE A N 1
ATOM 1582 C CA . ILE A 1 200 ? -8.195 7.174 -4.747 1.00 87.06 200 ILE A CA 1
ATOM 1583 C C . ILE A 1 200 ? -8.672 6.087 -5.724 1.00 87.06 200 ILE A C 1
ATOM 1585 O O . ILE A 1 200 ? -7.943 5.733 -6.647 1.00 87.06 200 ILE A O 1
ATOM 1589 N N . GLU A 1 201 ? -9.878 5.538 -5.515 1.00 89.94 201 GLU A N 1
ATOM 1590 C CA . GLU A 1 201 ? -10.476 4.450 -6.311 1.00 89.94 201 GLU A CA 1
ATOM 1591 C C . GLU A 1 201 ? -9.542 3.239 -6.507 1.00 89.94 201 GLU A C 1
ATOM 1593 O O . GLU A 1 201 ? -9.643 2.515 -7.495 1.00 89.94 201 GLU A O 1
ATOM 1598 N N . LEU A 1 202 ? -8.614 3.013 -5.570 1.00 94.62 202 LEU A N 1
ATOM 1599 C CA . LEU A 1 202 ? -7.566 1.989 -5.659 1.00 94.62 202 LEU A CA 1
ATOM 1600 C C . LEU A 1 202 ? -8.021 0.625 -5.134 1.00 94.62 202 LEU A C 1
ATOM 1602 O O . LEU A 1 202 ? -7.639 -0.408 -5.685 1.00 94.62 202 LEU A O 1
ATOM 1606 N N . LEU A 1 203 ? -8.823 0.617 -4.070 1.00 94.94 203 LEU A N 1
ATOM 1607 C CA . LEU A 1 203 ? -9.249 -0.594 -3.375 1.00 94.94 203 LEU A CA 1
ATOM 1608 C C . LEU A 1 203 ? -10.732 -0.857 -3.645 1.00 94.94 203 LEU A C 1
ATOM 1610 O O . LEU A 1 203 ? -11.564 0.034 -3.539 1.00 94.94 203 LEU A O 1
ATOM 1614 N N . ASP A 1 204 ? -11.052 -2.096 -4.012 1.00 93.62 204 ASP A N 1
ATOM 1615 C CA . ASP A 1 204 ? -12.429 -2.579 -4.176 1.00 93.62 204 ASP A CA 1
ATOM 1616 C C . ASP A 1 204 ? -12.996 -3.012 -2.813 1.00 93.62 204 ASP A C 1
ATOM 1618 O O . ASP A 1 204 ? -12.462 -3.985 -2.272 1.00 93.62 204 ASP A O 1
ATOM 1622 N N . PRO A 1 205 ? -14.052 -2.369 -2.275 1.00 92.81 205 PRO A N 1
ATOM 1623 C CA . PRO A 1 205 ? -14.628 -2.708 -0.968 1.00 92.81 205 PRO A CA 1
ATOM 1624 C C . PRO A 1 205 ? -15.160 -4.142 -0.869 1.00 92.81 205 PRO A C 1
ATOM 1626 O O . PRO A 1 205 ? -15.180 -4.726 0.210 1.00 92.81 205 PRO A O 1
ATOM 1629 N N . LEU A 1 206 ? -15.575 -4.741 -1.992 1.00 92.31 206 LEU A N 1
ATOM 1630 C CA . LEU A 1 206 ? -16.102 -6.107 -2.014 1.00 92.31 206 LEU A CA 1
ATOM 1631 C C . LEU A 1 206 ? -15.002 -7.172 -2.099 1.00 92.31 206 LEU A C 1
ATOM 1633 O O . LEU A 1 206 ? -15.286 -8.353 -1.898 1.00 92.31 206 LEU A O 1
ATOM 1637 N N . LEU A 1 207 ? -13.778 -6.784 -2.468 1.00 94.06 207 LEU A N 1
ATOM 1638 C CA . LEU A 1 207 ? -12.610 -7.670 -2.485 1.00 94.06 207 LEU A CA 1
ATOM 1639 C C . LEU A 1 207 ? -11.734 -7.452 -1.248 1.00 94.06 207 LEU A C 1
ATOM 1641 O O . LEU A 1 207 ? -11.366 -8.404 -0.569 1.00 94.06 207 LEU A O 1
ATOM 1645 N N . HIS A 1 208 ? -11.410 -6.194 -0.962 1.00 95.69 208 HIS A N 1
ATOM 1646 C CA . HIS A 1 208 ? -10.518 -5.770 0.111 1.00 95.69 208 HIS A CA 1
ATOM 1647 C C . HIS A 1 208 ? -11.314 -5.581 1.396 1.00 95.69 208 HIS A C 1
ATOM 1649 O O . HIS A 1 208 ? -11.384 -4.476 1.931 1.00 95.69 208 HIS A O 1
ATOM 1655 N N . THR A 1 209 ? -11.928 -6.660 1.873 1.00 96.62 209 THR A N 1
ATOM 1656 C CA . THR A 1 209 ? -12.555 -6.680 3.195 1.00 96.62 209 THR A CA 1
ATOM 1657 C C . THR A 1 209 ? -11.483 -6.674 4.285 1.00 96.62 209 THR A C 1
ATOM 1659 O O . THR A 1 209 ? -10.335 -7.056 4.036 1.00 96.62 209 THR A O 1
ATOM 1662 N N . HIS A 1 210 ? -11.858 -6.264 5.499 1.00 95.88 210 HIS A N 1
ATOM 1663 C CA . HIS A 1 210 ? -10.960 -6.219 6.656 1.00 95.88 210 HIS A CA 1
ATOM 1664 C C . HIS A 1 210 ? -10.175 -7.531 6.829 1.00 95.88 210 HIS A C 1
ATOM 1666 O O . HIS A 1 210 ? -8.943 -7.539 6.792 1.00 95.88 210 HIS A O 1
ATOM 1672 N N . ASP A 1 211 ? -10.890 -8.655 6.929 1.00 95.81 211 ASP A N 1
ATOM 1673 C CA . ASP A 1 211 ? -10.279 -9.962 7.185 1.00 95.81 211 ASP A CA 1
ATOM 1674 C C . ASP A 1 211 ? -9.447 -10.442 5.989 1.00 95.81 211 ASP A C 1
ATOM 1676 O O . ASP A 1 211 ? -8.403 -11.074 6.164 1.00 95.81 211 ASP A O 1
ATOM 1680 N N . TRP A 1 212 ? -9.873 -10.125 4.761 1.00 95.62 212 TRP A N 1
ATOM 1681 C CA . TRP A 1 212 ? -9.118 -10.486 3.565 1.00 95.62 212 TRP A CA 1
ATOM 1682 C C . TRP A 1 212 ? -7.778 -9.752 3.526 1.00 95.62 212 TRP A C 1
ATOM 1684 O O . TRP A 1 212 ? -6.737 -10.392 3.384 1.00 95.62 212 TRP A O 1
ATOM 1694 N N . VAL A 1 213 ? -7.775 -8.428 3.718 1.00 96.44 213 VAL A N 1
ATOM 1695 C CA . VAL A 1 213 ? -6.543 -7.628 3.677 1.00 96.44 213 VAL A CA 1
ATOM 1696 C C . VAL A 1 213 ? -5.609 -8.008 4.821 1.00 96.44 213 VAL A C 1
ATOM 1698 O O . VAL A 1 213 ? -4.422 -8.221 4.574 1.00 96.44 213 VAL A O 1
ATOM 1701 N N . ARG A 1 214 ? -6.135 -8.170 6.043 1.00 94.56 214 ARG A N 1
ATOM 1702 C CA . ARG A 1 214 ? -5.345 -8.551 7.224 1.00 94.56 214 ARG A CA 1
ATOM 1703 C C . ARG A 1 214 ? -4.615 -9.883 7.032 1.00 94.56 214 ARG A C 1
ATOM 1705 O O . ARG A 1 214 ? -3.435 -9.989 7.356 1.00 94.56 214 ARG A O 1
ATOM 1712 N N . ASN A 1 215 ? -5.286 -10.872 6.436 1.00 93.12 215 ASN A N 1
ATOM 1713 C CA . ASN A 1 215 ? -4.692 -12.179 6.140 1.00 93.12 215 ASN A CA 1
ATOM 1714 C C . ASN A 1 215 ? -3.741 -12.155 4.934 1.00 93.12 215 ASN A C 1
ATOM 1716 O O . ASN A 1 215 ? -2.816 -12.965 4.850 1.00 93.12 215 ASN A O 1
ATOM 1720 N N . ARG A 1 216 ? -3.979 -11.261 3.970 1.00 91.62 216 ARG A N 1
ATOM 1721 C CA . ARG A 1 216 ? -3.253 -11.230 2.698 1.00 91.62 216 ARG A CA 1
ATOM 1722 C C . ARG A 1 216 ? -1.967 -10.414 2.763 1.00 91.62 216 ARG A C 1
ATOM 1724 O O . ARG A 1 216 ? -0.952 -10.842 2.216 1.00 91.62 216 ARG A O 1
ATOM 1731 N N . SER A 1 217 ? -2.021 -9.232 3.373 1.00 92.56 217 SER A N 1
ATOM 1732 C CA . SER A 1 217 ? -0.900 -8.300 3.454 1.00 92.56 217 SER A CA 1
ATOM 1733 C C . SER A 1 217 ? -1.036 -7.388 4.662 1.00 92.56 217 SER A C 1
ATOM 1735 O O . SER A 1 217 ? -1.835 -6.452 4.689 1.00 92.56 217 SER A O 1
ATOM 1737 N N . GLN A 1 218 ? -0.170 -7.619 5.639 1.00 91.69 218 GLN A N 1
ATOM 1738 C CA . GLN A 1 218 ? -0.106 -6.795 6.839 1.00 91.69 218 GLN A CA 1
ATOM 1739 C C . GLN A 1 218 ? 0.385 -5.389 6.541 1.00 91.69 218 GLN A C 1
ATOM 1741 O O . GLN A 1 218 ? -0.090 -4.444 7.152 1.00 91.69 218 GLN A O 1
ATOM 1746 N N . PHE A 1 219 ? 1.279 -5.229 5.562 1.00 93.88 219 PHE A N 1
ATOM 1747 C CA . PHE A 1 219 ? 1.735 -3.906 5.157 1.00 93.88 219 PHE A CA 1
ATOM 1748 C C . PHE A 1 219 ? 0.581 -3.053 4.615 1.00 93.88 219 PHE A C 1
ATOM 1750 O O . PHE A 1 219 ? 0.410 -1.901 5.023 1.00 93.88 219 PHE A O 1
ATOM 1757 N N . LEU A 1 220 ? -0.257 -3.631 3.748 1.00 95.69 220 LEU A N 1
ATOM 1758 C CA . LEU A 1 220 ? -1.453 -2.948 3.255 1.00 95.69 220 LEU A CA 1
ATOM 1759 C C . LEU A 1 220 ? -2.439 -2.668 4.390 1.00 95.69 220 LEU A C 1
ATOM 1761 O O . LEU A 1 220 ? -2.923 -1.546 4.507 1.00 95.69 220 LEU A O 1
ATOM 1765 N N . TYR A 1 221 ? -2.683 -3.658 5.249 1.00 96.69 221 TYR A N 1
ATOM 1766 C CA . TYR A 1 221 ? -3.576 -3.521 6.395 1.00 96.69 221 TYR A CA 1
ATOM 1767 C C . TYR A 1 221 ? -3.152 -2.383 7.337 1.00 96.69 221 TYR A C 1
ATOM 1769 O O . TYR A 1 221 ? -3.925 -1.455 7.562 1.00 96.69 221 TYR A O 1
ATOM 1777 N N . THR A 1 222 ? -1.906 -2.392 7.823 1.00 96.25 222 THR A N 1
ATOM 1778 C CA . THR A 1 222 ? -1.347 -1.338 8.686 1.00 96.25 222 THR A CA 1
ATOM 1779 C C . THR A 1 222 ? -1.468 0.038 8.038 1.00 96.25 222 THR A C 1
ATOM 1781 O O . THR A 1 222 ? -1.821 1.008 8.706 1.00 96.25 222 THR A O 1
ATOM 1784 N N . THR A 1 223 ? -1.195 0.130 6.733 1.00 95.94 223 THR A N 1
ATOM 1785 C CA . THR A 1 223 ? -1.276 1.391 5.985 1.00 95.94 223 THR A CA 1
ATOM 1786 C C . THR A 1 223 ? -2.705 1.927 5.948 1.00 95.94 223 THR A C 1
ATOM 1788 O O . THR A 1 223 ? -2.913 3.109 6.215 1.00 95.94 223 THR A O 1
ATOM 1791 N N . ILE A 1 224 ? -3.692 1.069 5.674 1.00 97.00 224 ILE A N 1
ATOM 1792 C CA . ILE A 1 224 ? -5.111 1.453 5.667 1.00 97.00 224 ILE A CA 1
ATOM 1793 C C . ILE A 1 224 ? -5.531 1.967 7.046 1.00 97.00 224 ILE A C 1
ATOM 1795 O O . ILE A 1 224 ? -6.109 3.047 7.140 1.00 97.00 224 ILE A O 1
ATOM 1799 N N . ILE A 1 225 ? -5.181 1.245 8.113 1.00 96.69 225 ILE A N 1
ATOM 1800 C CA . ILE A 1 225 ? -5.509 1.639 9.489 1.00 96.69 225 ILE A CA 1
ATOM 1801 C C . ILE A 1 225 ? -4.845 2.969 9.867 1.00 96.69 225 ILE A C 1
ATOM 1803 O O . ILE A 1 225 ? -5.495 3.840 10.439 1.00 96.69 225 ILE A O 1
ATOM 1807 N N . ALA A 1 226 ? -3.574 3.174 9.510 1.00 95.62 226 ALA A N 1
ATOM 1808 C CA . ALA A 1 226 ? -2.881 4.435 9.772 1.00 95.62 226 ALA A CA 1
ATOM 1809 C C . ALA A 1 226 ? -3.541 5.618 9.041 1.00 95.62 226 ALA A C 1
ATOM 1811 O O . ALA A 1 226 ? -3.684 6.700 9.611 1.00 95.62 226 ALA A O 1
ATOM 1812 N N . VAL A 1 227 ? -3.974 5.414 7.793 1.00 95.38 227 VAL A N 1
ATOM 1813 C CA . VAL A 1 227 ? -4.710 6.426 7.025 1.00 95.38 227 VAL A CA 1
ATOM 1814 C C . VAL A 1 227 ? -6.082 6.691 7.653 1.00 95.38 227 VAL A C 1
ATOM 1816 O O . VAL A 1 227 ? -6.442 7.848 7.846 1.00 95.38 227 VAL A O 1
ATOM 1819 N N . ALA A 1 228 ? -6.825 5.654 8.039 1.00 95.62 228 ALA A N 1
ATOM 1820 C CA . ALA A 1 228 ? -8.116 5.798 8.710 1.00 95.62 228 ALA A CA 1
ATOM 1821 C C . ALA A 1 228 ? -8.009 6.595 10.020 1.00 95.62 228 ALA A C 1
ATOM 1823 O O . ALA A 1 228 ? -8.761 7.548 10.241 1.00 95.62 228 ALA A O 1
ATOM 1824 N N . LEU A 1 229 ? -7.017 6.263 10.853 1.00 95.06 229 LEU A N 1
ATOM 1825 C CA . LEU A 1 229 ? -6.717 6.985 12.090 1.00 95.06 229 LEU A CA 1
ATOM 1826 C C . LEU A 1 229 ? -6.427 8.460 11.823 1.00 95.06 229 LEU A C 1
ATOM 1828 O O . LEU A 1 229 ? -6.960 9.320 12.514 1.00 95.06 229 LEU A O 1
ATOM 1832 N N . LYS A 1 230 ? -5.637 8.767 10.789 1.00 93.00 230 LYS A N 1
ATOM 1833 C CA . LYS A 1 230 ? -5.287 10.146 10.419 1.00 93.00 230 LYS A CA 1
ATOM 1834 C C . LYS A 1 230 ? -6.511 11.016 10.102 1.00 93.00 230 LYS A C 1
ATOM 1836 O O . LYS A 1 230 ? -6.496 12.203 10.413 1.00 93.00 230 LYS A O 1
ATOM 1841 N N . PHE A 1 231 ? -7.554 10.446 9.497 1.00 92.62 231 PHE A N 1
ATOM 1842 C CA . PHE A 1 231 ? -8.785 11.160 9.111 1.00 92.62 231 PHE A CA 1
ATOM 1843 C C . PHE A 1 231 ? -9.973 10.903 10.056 1.00 92.62 231 PHE A C 1
ATOM 1845 O O . PHE A 1 231 ? -11.131 11.200 9.730 1.00 92.62 231 PHE A O 1
ATOM 1852 N N . SER A 1 232 ? -9.700 10.346 11.233 1.00 91.25 232 SER A N 1
ATOM 1853 C CA . SER A 1 232 ? -10.681 10.234 12.310 1.00 91.25 232 SER A CA 1
ATOM 1854 C C . SER A 1 232 ? -10.980 11.611 12.917 1.00 91.25 232 SER A C 1
ATOM 1856 O O . SER A 1 232 ? -10.190 12.543 12.782 1.00 91.25 232 SER A O 1
ATOM 1858 N N . HIS A 1 233 ? -12.149 11.765 13.551 1.00 87.44 233 HIS A N 1
ATOM 1859 C CA . HIS A 1 233 ? -12.585 13.061 14.096 1.00 87.44 233 HIS A CA 1
ATOM 1860 C C . HIS A 1 233 ? -11.655 13.582 15.203 1.00 87.44 233 HIS A C 1
ATOM 1862 O O . HIS A 1 233 ? -11.395 14.782 15.265 1.00 87.44 233 HIS A O 1
ATOM 1868 N N . ASP A 1 234 ? -11.136 12.673 16.030 1.00 89.31 234 ASP A N 1
ATOM 1869 C CA . ASP A 1 234 ? -10.156 12.948 17.080 1.00 89.31 234 ASP A CA 1
ATOM 1870 C C . ASP A 1 234 ? -9.004 11.934 16.963 1.00 89.31 234 ASP A C 1
ATOM 1872 O O . ASP A 1 234 ? -9.091 10.826 17.501 1.00 89.31 234 ASP A O 1
ATOM 1876 N N . PRO A 1 235 ? -7.977 12.227 16.144 1.00 88.00 235 PRO A N 1
ATOM 1877 C CA . PRO A 1 235 ? -6.900 11.284 15.892 1.00 88.00 235 PRO A CA 1
ATOM 1878 C C . PRO A 1 235 ? -5.971 11.193 17.107 1.00 88.00 235 PRO A C 1
ATOM 1880 O O . PRO A 1 235 ? -5.310 12.168 17.474 1.00 88.00 235 PRO A O 1
ATOM 1883 N N . ASP A 1 236 ? -5.831 9.997 17.683 1.00 91.94 236 ASP A N 1
ATOM 1884 C CA . ASP A 1 236 ? -4.772 9.734 18.659 1.00 91.94 236 ASP A CA 1
ATOM 1885 C C . ASP A 1 236 ? -3.406 9.808 17.954 1.00 91.94 236 ASP A C 1
ATOM 1887 O O . ASP A 1 236 ? -2.980 8.893 17.244 1.00 91.94 236 ASP A O 1
ATOM 1891 N N . ILE A 1 237 ? -2.712 10.930 18.155 1.00 91.81 237 ILE A N 1
ATOM 1892 C CA . ILE A 1 237 ? -1.421 11.239 17.528 1.00 91.81 237 ILE A CA 1
ATOM 1893 C C . ILE A 1 237 ? -0.350 10.206 17.913 1.00 91.81 237 ILE A C 1
ATOM 1895 O O . ILE A 1 237 ? 0.524 9.883 17.103 1.00 91.81 237 ILE A O 1
ATOM 1899 N N . VAL A 1 238 ? -0.400 9.668 19.136 1.00 92.81 238 VAL A N 1
ATOM 1900 C CA . VAL A 1 238 ? 0.574 8.674 19.608 1.00 92.81 238 VAL A CA 1
ATOM 1901 C C . VAL A 1 238 ? 0.334 7.349 18.898 1.00 92.81 238 VAL A C 1
ATOM 1903 O O . VAL A 1 238 ? 1.282 6.732 18.403 1.00 92.81 238 VAL A O 1
ATOM 1906 N N . LEU A 1 239 ? -0.926 6.926 18.816 1.00 93.12 239 LEU A N 1
ATOM 1907 C CA . LEU A 1 239 ? -1.326 5.714 18.109 1.00 93.12 239 LEU A CA 1
ATOM 1908 C C . LEU A 1 239 ? -1.032 5.808 16.607 1.00 93.12 239 LEU A C 1
ATOM 1910 O O . LEU A 1 239 ? -0.472 4.874 16.027 1.00 93.12 239 LEU A O 1
ATOM 1914 N N . LEU A 1 240 ? -1.331 6.956 15.995 1.00 93.44 240 LEU A N 1
ATOM 1915 C CA . LEU A 1 240 ? -1.006 7.248 14.603 1.00 93.44 240 LEU A CA 1
ATOM 1916 C C . LEU A 1 240 ? 0.502 7.128 14.356 1.00 93.44 240 LEU A C 1
ATOM 1918 O O . LEU A 1 240 ? 0.915 6.423 13.436 1.00 93.44 240 LEU A O 1
ATOM 1922 N N . GLY A 1 241 ? 1.328 7.741 15.210 1.00 91.44 241 GLY A N 1
ATOM 1923 C CA . GLY A 1 241 ? 2.785 7.655 15.109 1.00 91.44 241 GLY A CA 1
ATOM 1924 C C . GLY A 1 241 ? 3.310 6.218 15.212 1.00 91.44 241 GLY A C 1
ATOM 1925 O O . GLY A 1 241 ? 4.213 5.838 14.466 1.00 91.44 241 GLY A O 1
ATOM 1926 N N . ARG A 1 242 ? 2.716 5.385 16.081 1.00 93.25 242 ARG A N 1
ATOM 1927 C CA . ARG A 1 242 ? 3.053 3.952 16.190 1.00 93.25 242 ARG A CA 1
ATOM 1928 C C . ARG A 1 242 ? 2.685 3.176 14.926 1.00 93.25 242 ARG A C 1
ATOM 1930 O O . ARG A 1 242 ? 3.514 2.426 14.418 1.00 93.25 242 ARG A O 1
ATOM 1937 N N . CYS A 1 243 ? 1.482 3.383 14.390 1.00 93.31 243 CYS A N 1
ATOM 1938 C CA . CYS A 1 243 ? 1.031 2.707 13.170 1.00 93.31 243 CYS A CA 1
ATOM 1939 C C . CYS A 1 243 ? 1.854 3.134 11.945 1.00 93.31 243 CYS A C 1
ATOM 1941 O O . CYS A 1 243 ? 2.228 2.295 11.128 1.00 93.31 243 CYS A O 1
ATOM 1943 N N . GLN A 1 244 ? 2.200 4.419 11.839 1.00 91.31 244 GLN A N 1
ATOM 1944 C CA . GLN A 1 244 ? 3.076 4.929 10.781 1.00 91.31 244 GLN A CA 1
ATOM 1945 C C . GLN A 1 244 ? 4.491 4.351 10.882 1.00 91.31 244 GLN A C 1
ATOM 1947 O O . GLN A 1 244 ? 5.057 3.949 9.866 1.00 91.31 244 GLN A O 1
ATOM 1952 N N . ALA A 1 245 ? 5.057 4.262 12.089 1.00 90.50 245 ALA A N 1
ATOM 1953 C CA . ALA A 1 245 ? 6.362 3.640 12.296 1.00 90.50 245 ALA A CA 1
ATOM 1954 C C . ALA A 1 245 ? 6.350 2.149 11.915 1.00 90.50 245 ALA A C 1
ATOM 1956 O O . ALA A 1 245 ? 7.277 1.682 11.254 1.00 90.50 245 ALA A O 1
ATOM 1957 N N . LEU A 1 246 ? 5.279 1.423 12.263 1.00 92.62 246 LEU A N 1
ATOM 1958 C CA . LEU A 1 246 ? 5.094 0.024 11.869 1.00 92.62 246 LEU A CA 1
ATOM 1959 C C . LEU A 1 246 ? 5.010 -0.127 10.342 1.00 92.62 246 LEU A C 1
ATOM 1961 O O . LEU A 1 246 ? 5.708 -0.960 9.769 1.00 92.62 246 LEU A O 1
ATOM 1965 N N . ALA A 1 247 ? 4.229 0.722 9.667 1.00 92.25 247 ALA A N 1
ATOM 1966 C CA . ALA A 1 247 ? 4.136 0.722 8.207 1.00 92.25 247 ALA A CA 1
ATOM 1967 C C . ALA A 1 247 ? 5.490 1.025 7.540 1.00 92.25 247 ALA A C 1
ATOM 1969 O O . ALA A 1 247 ? 5.840 0.405 6.537 1.00 92.25 247 ALA A O 1
ATOM 1970 N N . GLN A 1 248 ? 6.283 1.946 8.099 1.00 88.75 248 GLN A N 1
ATOM 1971 C CA . GLN A 1 248 ? 7.628 2.251 7.600 1.00 88.75 248 GLN A CA 1
ATOM 1972 C C . GLN A 1 248 ? 8.603 1.074 7.779 1.00 88.75 248 GLN A C 1
ATOM 1974 O O . GLN A 1 248 ? 9.403 0.814 6.878 1.00 88.75 248 GLN A O 1
ATOM 1979 N N . ASP A 1 249 ? 8.533 0.337 8.891 1.00 88.50 249 ASP A N 1
ATOM 1980 C CA . ASP A 1 249 ? 9.338 -0.878 9.088 1.00 88.50 249 ASP A CA 1
ATOM 1981 C C . ASP A 1 249 ? 8.942 -1.981 8.089 1.00 88.50 249 ASP A C 1
ATOM 1983 O O . ASP A 1 249 ? 9.798 -2.543 7.398 1.00 88.50 249 ASP A O 1
ATOM 1987 N N . GLN A 1 250 ? 7.635 -2.217 7.925 1.00 89.94 250 GLN A N 1
ATOM 1988 C CA . GLN A 1 250 ? 7.085 -3.174 6.957 1.00 89.94 250 GLN A CA 1
ATOM 1989 C C . GLN A 1 250 ? 7.465 -2.817 5.511 1.00 89.94 250 GLN A C 1
ATOM 1991 O O . GLN A 1 250 ? 7.821 -3.696 4.716 1.00 89.94 250 GLN A O 1
ATOM 1996 N N . LEU A 1 251 ? 7.468 -1.524 5.173 1.00 89.06 251 LEU A N 1
ATOM 1997 C CA . LEU A 1 251 ? 7.927 -1.028 3.882 1.00 89.06 251 LEU A CA 1
ATOM 1998 C C . LEU A 1 251 ? 9.386 -1.419 3.620 1.00 89.06 251 LEU A C 1
ATOM 2000 O O . LEU A 1 251 ? 9.684 -2.008 2.584 1.00 89.06 251 LEU A O 1
ATOM 2004 N N . LEU A 1 252 ? 10.301 -1.103 4.543 1.00 84.94 252 LEU A N 1
ATOM 2005 C CA . LEU A 1 252 ? 11.728 -1.397 4.375 1.00 84.94 252 LEU A CA 1
ATOM 2006 C C . LEU A 1 252 ? 11.960 -2.897 4.163 1.00 84.94 252 LEU A C 1
ATOM 2008 O O . LEU A 1 252 ? 12.696 -3.295 3.256 1.00 84.94 252 LEU A O 1
ATOM 2012 N N . ARG A 1 253 ? 11.286 -3.731 4.957 1.00 79.88 253 ARG A N 1
ATOM 2013 C CA . ARG A 1 253 ? 11.442 -5.188 4.915 1.00 79.88 253 ARG A CA 1
ATOM 2014 C C . ARG A 1 253 ? 10.854 -5.833 3.671 1.00 79.88 253 ARG A C 1
ATOM 2016 O O . ARG A 1 253 ? 11.437 -6.790 3.173 1.00 79.88 253 ARG A O 1
ATOM 2023 N N . THR A 1 254 ? 9.804 -5.252 3.090 1.00 83.38 254 THR A N 1
ATOM 2024 C CA . THR A 1 254 ? 9.268 -5.680 1.785 1.00 83.38 254 THR A CA 1
ATOM 2025 C C . THR A 1 254 ? 10.382 -5.785 0.727 1.00 83.38 254 THR A C 1
ATOM 2027 O O . THR A 1 254 ? 10.384 -6.717 -0.079 1.00 83.38 254 THR A O 1
ATOM 2030 N N . PHE A 1 255 ? 11.380 -4.890 0.763 1.00 78.88 255 PHE A N 1
ATOM 2031 C CA . PHE A 1 255 ? 12.532 -4.915 -0.156 1.00 78.88 255 PHE A CA 1
ATOM 2032 C C . PHE A 1 255 ? 13.681 -5.790 0.312 1.00 78.88 255 PHE A C 1
ATOM 2034 O O . PHE A 1 255 ? 14.365 -6.384 -0.523 1.00 78.88 255 PHE A O 1
ATOM 2041 N N . VAL A 1 256 ? 13.900 -5.859 1.625 1.00 77.38 256 VAL A N 1
ATOM 2042 C CA . VAL A 1 256 ? 14.911 -6.744 2.209 1.00 77.38 256 VAL A CA 1
ATOM 2043 C C . VAL A 1 256 ? 14.578 -8.195 1.891 1.00 77.38 256 VAL A C 1
ATOM 2045 O O . VAL A 1 256 ? 15.429 -8.918 1.391 1.00 77.38 256 VAL A O 1
ATOM 2048 N N . ASP A 1 257 ? 13.333 -8.606 2.100 1.00 75.25 257 ASP A N 1
ATOM 2049 C CA . ASP A 1 257 ? 12.924 -10.000 1.940 1.00 75.25 257 ASP A CA 1
ATOM 2050 C C . ASP A 1 257 ? 12.527 -10.338 0.495 1.00 75.25 257 ASP A C 1
ATOM 2052 O O . ASP A 1 257 ? 12.383 -11.511 0.139 1.00 75.25 257 ASP A O 1
ATOM 2056 N N . GLY A 1 258 ? 12.375 -9.319 -0.358 1.00 74.19 258 GLY A N 1
ATOM 2057 C CA . GLY A 1 258 ? 11.895 -9.474 -1.732 1.00 74.19 258 GLY A CA 1
ATOM 2058 C C . GLY A 1 258 ? 10.427 -9.905 -1.801 1.00 74.19 258 GLY A C 1
ATOM 2059 O O . GLY A 1 258 ? 10.014 -10.537 -2.772 1.00 74.19 258 GLY A O 1
ATOM 2060 N N . LEU A 1 259 ? 9.635 -9.584 -0.774 1.00 73.44 259 LEU A N 1
ATOM 2061 C CA . LEU A 1 259 ? 8.213 -9.923 -0.662 1.00 73.44 259 LEU A CA 1
ATOM 2062 C C . LEU A 1 259 ? 7.341 -8.888 -1.383 1.00 73.44 259 LEU A C 1
ATOM 2064 O O . LEU A 1 259 ? 6.418 -8.309 -0.818 1.00 73.44 259 LEU A O 1
ATOM 2068 N N . SER A 1 260 ? 7.658 -8.627 -2.648 1.00 85.69 260 SER A N 1
ATOM 2069 C CA . SER A 1 260 ? 6.896 -7.697 -3.476 1.00 85.69 260 SER A CA 1
ATOM 2070 C C . SER A 1 260 ? 5.574 -8.332 -3.911 1.00 85.69 260 SER A C 1
ATOM 2072 O O . SER A 1 260 ? 5.552 -9.388 -4.542 1.00 85.69 260 SER A O 1
ATOM 2074 N N . SER A 1 261 ? 4.467 -7.688 -3.552 1.00 92.94 261 SER A N 1
ATOM 2075 C CA . SER A 1 261 ? 3.104 -8.116 -3.873 1.00 92.94 261 SER A CA 1
ATOM 2076 C C . SER A 1 261 ? 2.284 -6.949 -4.421 1.00 92.94 261 SER A C 1
ATOM 2078 O O . SER A 1 261 ? 2.706 -5.791 -4.346 1.00 92.94 261 SER A O 1
ATOM 2080 N N . VAL A 1 262 ? 1.106 -7.238 -4.974 1.00 95.25 262 VAL A N 1
ATOM 2081 C CA . VAL A 1 262 ? 0.197 -6.191 -5.470 1.00 95.25 262 VAL A CA 1
ATOM 2082 C C . VAL A 1 262 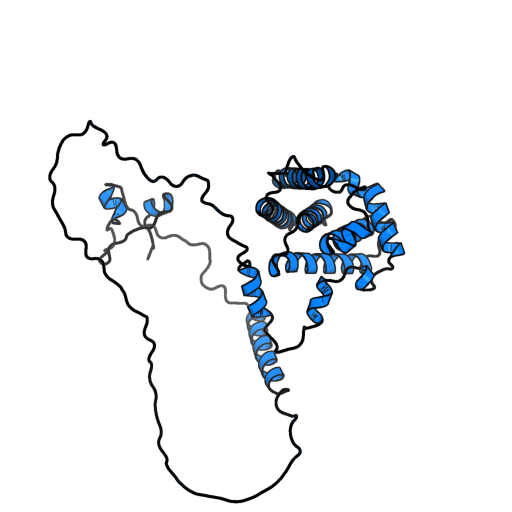? -0.266 -5.321 -4.320 1.00 95.25 262 VAL A C 1
ATOM 2084 O O . VAL A 1 262 ? -0.284 -4.101 -4.427 1.00 95.25 262 VAL A O 1
ATOM 2087 N N . GLU A 1 263 ? -0.520 -5.951 -3.185 1.00 95.50 263 GLU A N 1
ATOM 2088 C CA . GLU A 1 263 ? -0.897 -5.307 -1.944 1.00 95.50 263 GLU A CA 1
ATOM 2089 C C . GLU A 1 263 ? 0.233 -4.399 -1.425 1.00 95.50 263 GLU A C 1
ATOM 2091 O O . GLU A 1 263 ? -0.032 -3.314 -0.916 1.00 95.50 263 GLU A O 1
ATOM 2096 N N . SER A 1 264 ? 1.504 -4.772 -1.624 1.00 94.31 264 SER A N 1
ATOM 2097 C CA . SER A 1 264 ? 2.649 -3.898 -1.323 1.00 94.31 264 SER A CA 1
ATOM 2098 C C . SER A 1 264 ? 2.684 -2.654 -2.219 1.00 94.31 264 SER A C 1
ATOM 2100 O O . SER A 1 264 ? 2.974 -1.560 -1.735 1.00 94.31 264 SER A O 1
ATOM 2102 N N . ALA A 1 265 ? 2.381 -2.797 -3.515 1.00 95.56 265 ALA A N 1
ATOM 2103 C CA . ALA A 1 265 ? 2.284 -1.659 -4.433 1.00 95.56 265 ALA A CA 1
ATOM 2104 C C . ALA A 1 265 ? 1.096 -0.748 -4.085 1.00 95.56 265 ALA A C 1
ATOM 2106 O O . ALA A 1 265 ? 1.224 0.474 -4.114 1.00 95.56 265 ALA A O 1
ATOM 2107 N N . GLN A 1 266 ? -0.039 -1.333 -3.696 1.00 96.50 266 GLN A N 1
ATOM 2108 C CA . GLN A 1 266 ? -1.212 -0.593 -3.233 1.00 96.50 266 GLN A CA 1
ATOM 2109 C C . GLN A 1 266 ? -0.925 0.183 -1.940 1.00 96.50 266 GLN A C 1
ATOM 2111 O O . GLN A 1 266 ? -1.281 1.353 -1.837 1.00 96.50 266 GLN A O 1
ATOM 2116 N N . ALA A 1 267 ? -0.235 -0.433 -0.977 1.00 95.88 267 ALA A N 1
ATOM 2117 C CA . ALA A 1 267 ? 0.165 0.217 0.270 1.00 95.88 267 ALA A CA 1
ATOM 2118 C C . ALA A 1 267 ? 1.081 1.421 0.005 1.00 95.88 267 ALA A C 1
ATOM 2120 O O . ALA A 1 267 ? 0.867 2.505 0.540 1.00 95.88 267 ALA A O 1
ATOM 2121 N N . LEU A 1 268 ? 2.058 1.263 -0.891 1.00 94.38 268 LEU A N 1
ATOM 2122 C CA . LEU A 1 268 ? 2.918 2.359 -1.333 1.00 94.38 268 LEU A CA 1
ATOM 2123 C C . LEU A 1 268 ? 2.135 3.517 -1.957 1.00 94.38 268 LEU A C 1
ATOM 2125 O O . LEU A 1 268 ? 2.408 4.668 -1.627 1.00 94.38 268 LEU A O 1
ATOM 2129 N N . LEU A 1 269 ? 1.158 3.218 -2.817 1.00 94.50 269 LEU A N 1
ATOM 2130 C CA . LEU A 1 269 ? 0.283 4.233 -3.405 1.00 94.50 269 LEU A CA 1
ATOM 2131 C C . LEU A 1 269 ? -0.537 4.972 -2.336 1.00 94.50 269 LEU A C 1
ATOM 2133 O O . LEU A 1 269 ? -0.649 6.196 -2.378 1.00 94.50 269 LEU A O 1
ATOM 2137 N N . LEU A 1 270 ? -1.059 4.268 -1.329 1.00 94.94 270 LEU A N 1
ATOM 2138 C CA . LEU A 1 270 ? -1.754 4.918 -0.213 1.00 94.94 270 LEU A CA 1
ATOM 2139 C C . LEU A 1 270 ? -0.825 5.848 0.577 1.00 94.94 270 LEU A C 1
ATOM 2141 O O . LEU A 1 270 ? -1.208 6.976 0.885 1.00 94.94 270 LEU A O 1
ATOM 2145 N N . LEU A 1 271 ? 0.409 5.416 0.856 1.00 91.88 271 LEU A N 1
ATOM 2146 C CA . LEU A 1 271 ? 1.403 6.262 1.523 1.00 91.88 271 LEU A CA 1
ATOM 2147 C C . LEU A 1 271 ? 1.745 7.509 0.699 1.00 91.88 271 LEU A C 1
ATOM 2149 O O . LEU A 1 271 ? 2.024 8.554 1.282 1.00 91.88 271 LEU A O 1
ATOM 2153 N N . THR A 1 272 ? 1.716 7.429 -0.635 1.00 90.88 272 THR A N 1
ATOM 2154 C CA . THR A 1 272 ? 1.988 8.590 -1.494 1.00 90.88 272 THR A CA 1
ATOM 2155 C C . THR A 1 272 ? 0.841 9.587 -1.529 1.00 90.88 272 THR A C 1
ATOM 2157 O O . THR A 1 272 ? 1.103 10.790 -1.507 1.00 90.88 272 THR A O 1
ATOM 2160 N N . GLU A 1 273 ? -0.405 9.111 -1.558 1.00 90.06 273 GLU A N 1
ATOM 2161 C CA . GLU A 1 273 ? -1.580 9.986 -1.635 1.00 90.06 273 GLU A CA 1
ATOM 2162 C C . GLU A 1 273 ? -1.861 10.694 -0.307 1.00 90.06 273 GLU A C 1
ATOM 2164 O O . GLU A 1 273 ? -2.213 11.871 -0.295 1.00 90.06 273 GLU A O 1
ATOM 2169 N N . TYR A 1 274 ? -1.657 10.008 0.821 1.00 88.81 274 TYR A N 1
ATOM 2170 C CA . TYR A 1 274 ? -1.996 10.529 2.151 1.00 88.81 274 TYR A CA 1
ATOM 2171 C C . TYR A 1 274 ? -0.777 10.958 2.979 1.00 88.81 274 TYR A C 1
ATOM 2173 O O . TYR A 1 274 ? -0.845 11.013 4.213 1.00 88.81 274 TYR A O 1
ATOM 2181 N N . LYS A 1 275 ? 0.339 11.285 2.320 1.00 84.81 275 LYS A N 1
ATOM 2182 C CA . LYS A 1 275 ? 1.568 11.765 2.972 1.00 84.81 275 LYS A CA 1
ATOM 2183 C C . LYS A 1 275 ? 1.382 13.097 3.710 1.00 84.81 275 LYS A C 1
ATOM 2185 O O . LYS A 1 275 ? 0.428 13.838 3.475 1.00 84.81 275 LYS A O 1
ATOM 2190 N N . GLU A 1 276 ? 2.336 13.426 4.576 1.00 81.56 276 GLU A N 1
ATOM 2191 C CA . GLU A 1 276 ? 2.449 14.778 5.136 1.00 81.56 276 GLU A CA 1
ATOM 2192 C C . GLU A 1 276 ? 2.981 15.768 4.082 1.00 81.56 276 GLU A C 1
ATOM 2194 O O . GLU A 1 276 ? 3.799 15.383 3.236 1.00 81.56 276 GLU A O 1
ATOM 2199 N N . PRO A 1 277 ? 2.554 17.043 4.101 1.00 74.81 277 PRO A N 1
ATOM 2200 C CA . PRO A 1 277 ? 2.968 18.034 3.105 1.00 74.81 277 PRO A CA 1
ATOM 2201 C C . PRO A 1 277 ? 4.481 18.307 3.114 1.00 74.81 277 PRO A C 1
ATOM 2203 O O . PRO A 1 277 ? 5.058 18.663 2.084 1.00 74.81 277 PRO A O 1
ATOM 2206 N N . GLU A 1 278 ? 5.152 18.091 4.244 1.00 78.31 278 GLU A N 1
ATOM 2207 C CA . GLU A 1 278 ? 6.604 18.209 4.380 1.00 78.31 278 GLU A CA 1
ATOM 2208 C C . GLU A 1 278 ? 7.356 17.029 3.747 1.00 78.31 278 GLU A C 1
ATOM 2210 O O . GLU A 1 278 ? 8.565 17.130 3.495 1.00 78.31 278 GLU A O 1
ATOM 2215 N N . ASP A 1 279 ? 6.665 15.916 3.473 1.00 78.38 279 ASP A N 1
ATOM 2216 C CA . ASP A 1 279 ? 7.291 14.700 2.984 1.00 78.38 279 ASP A CA 1
ATOM 2217 C C . ASP A 1 279 ? 7.576 14.758 1.474 1.00 78.38 279 ASP A C 1
ATOM 2219 O O . ASP A 1 279 ? 6.706 14.737 0.588 1.00 78.38 279 ASP A O 1
ATOM 2223 N N . LYS A 1 280 ? 8.874 14.792 1.173 1.00 79.31 280 LYS A N 1
ATOM 2224 C CA . LYS A 1 280 ? 9.413 14.781 -0.187 1.00 79.31 280 LYS A CA 1
ATOM 2225 C C . LYS A 1 280 ? 9.629 13.363 -0.711 1.00 79.31 280 LYS A C 1
ATOM 2227 O O . LYS A 1 280 ? 9.997 13.230 -1.868 1.00 79.31 280 LYS A O 1
ATOM 2232 N N . SER A 1 281 ? 9.411 12.317 0.085 1.00 77.69 281 SER A N 1
ATOM 2233 C CA . SER A 1 281 ? 9.696 10.921 -0.272 1.00 77.69 281 SER A CA 1
ATOM 2234 C C . SER A 1 281 ? 8.789 10.347 -1.370 1.00 77.69 281 SER A C 1
ATOM 2236 O O . SER A 1 281 ? 9.117 9.308 -1.941 1.00 77.69 281 SER A O 1
ATOM 2238 N N . MET A 1 282 ? 7.703 11.043 -1.727 1.00 84.88 282 MET A N 1
ATOM 2239 C CA . MET A 1 282 ? 6.699 10.593 -2.701 1.00 84.88 282 MET A CA 1
ATOM 2240 C C . MET A 1 282 ? 7.293 10.023 -3.991 1.00 84.88 282 MET A C 1
ATOM 2242 O O . MET A 1 282 ? 6.932 8.921 -4.378 1.00 84.88 282 MET A O 1
ATOM 2246 N N . TYR A 1 283 ? 8.224 10.728 -4.641 1.00 87.31 283 TYR A N 1
ATOM 2247 C CA . TYR A 1 283 ? 8.791 10.272 -5.917 1.00 87.31 283 TYR A CA 1
ATOM 2248 C C . TYR A 1 283 ? 9.565 8.951 -5.776 1.00 87.31 283 TYR A C 1
ATOM 2250 O O . TYR A 1 283 ? 9.597 8.149 -6.707 1.00 87.31 283 TYR A O 1
ATOM 2258 N N . LEU A 1 284 ? 10.175 8.702 -4.609 1.00 90.50 284 LEU A N 1
ATOM 2259 C CA . LEU A 1 284 ? 10.842 7.433 -4.321 1.00 90.50 284 LEU A CA 1
ATOM 2260 C C . LEU A 1 284 ? 9.814 6.320 -4.143 1.00 90.50 284 LEU A C 1
ATOM 2262 O O . LEU A 1 284 ? 9.983 5.252 -4.722 1.00 90.50 284 LEU A O 1
ATOM 2266 N N . LEU A 1 285 ? 8.760 6.577 -3.366 1.00 91.06 285 LEU A N 1
ATOM 2267 C CA . LEU A 1 285 ? 7.703 5.604 -3.096 1.00 91.06 285 LEU A CA 1
ATOM 2268 C C . LEU A 1 285 ? 6.935 5.235 -4.372 1.00 91.06 285 LEU A C 1
ATOM 2270 O O . LEU A 1 285 ? 6.738 4.049 -4.627 1.00 91.06 285 LEU A O 1
ATOM 2274 N N . VAL A 1 286 ? 6.594 6.217 -5.215 1.00 92.69 286 VAL A N 1
ATOM 2275 C CA . VAL A 1 286 ? 5.976 5.981 -6.531 1.00 92.69 286 VAL A CA 1
ATOM 2276 C C . VAL A 1 286 ? 6.910 5.158 -7.418 1.00 92.69 286 VAL A C 1
ATOM 2278 O O . VAL A 1 286 ? 6.508 4.111 -7.917 1.00 92.69 286 VAL A O 1
ATOM 2281 N N . GLY A 1 287 ? 8.183 5.552 -7.556 1.00 92.38 287 GLY A N 1
ATOM 2282 C CA . GLY A 1 287 ? 9.142 4.805 -8.380 1.00 92.38 287 GLY A CA 1
ATOM 2283 C C . GLY A 1 287 ? 9.336 3.355 -7.916 1.00 92.38 287 GLY A C 1
ATOM 2284 O O . GLY A 1 287 ? 9.530 2.447 -8.730 1.00 92.38 287 GLY A O 1
ATOM 2285 N N . LEU A 1 288 ? 9.239 3.122 -6.609 1.00 92.31 288 LEU A N 1
ATOM 2286 C CA . LEU A 1 288 ? 9.313 1.801 -6.002 1.00 92.31 288 LEU A CA 1
ATOM 2287 C C . LEU A 1 288 ? 8.056 0.967 -6.275 1.00 92.31 288 LEU A C 1
ATOM 2289 O O . LEU A 1 288 ? 8.164 -0.197 -6.658 1.00 92.31 288 LEU A O 1
ATOM 2293 N N . ALA A 1 289 ? 6.877 1.574 -6.154 1.00 94.00 289 ALA A N 1
ATOM 2294 C CA . ALA A 1 289 ? 5.605 0.940 -6.474 1.00 94.00 289 ALA A CA 1
ATOM 2295 C C . ALA A 1 289 ? 5.525 0.572 -7.966 1.00 94.00 289 ALA A C 1
ATOM 2297 O O . ALA A 1 289 ? 5.146 -0.548 -8.306 1.00 94.00 289 ALA A O 1
ATOM 2298 N N . CYS A 1 290 ? 5.978 1.464 -8.855 1.00 94.19 290 CYS A N 1
ATOM 2299 C CA . CYS A 1 290 ? 6.075 1.210 -10.293 1.00 94.19 290 CYS A CA 1
ATOM 2300 C C . CYS A 1 290 ? 7.008 0.031 -10.599 1.00 94.19 290 CYS A C 1
ATOM 2302 O O . CYS A 1 290 ? 6.695 -0.797 -11.457 1.00 94.19 290 CYS A O 1
ATOM 2304 N N . ARG A 1 291 ? 8.137 -0.087 -9.882 1.00 92.62 291 ARG A N 1
ATOM 2305 C CA . ARG A 1 291 ? 9.038 -1.242 -10.014 1.00 92.62 291 ARG A CA 1
ATOM 2306 C C . ARG A 1 291 ? 8.341 -2.542 -9.629 1.00 92.62 291 ARG A C 1
ATOM 2308 O O . ARG A 1 291 ? 8.379 -3.476 -10.421 1.00 92.62 291 ARG A O 1
ATOM 2315 N N . ILE A 1 292 ? 7.650 -2.569 -8.489 1.00 93.19 292 ILE A N 1
ATOM 2316 C CA . ILE A 1 292 ? 6.865 -3.738 -8.068 1.00 93.19 292 ILE A CA 1
ATOM 2317 C C . ILE A 1 292 ? 5.814 -4.095 -9.127 1.00 93.19 292 ILE A C 1
ATOM 2319 O O . ILE A 1 292 ? 5.690 -5.258 -9.500 1.00 93.19 292 ILE A O 1
ATOM 2323 N N . GLY A 1 293 ? 5.082 -3.108 -9.653 1.00 93.50 293 GLY A N 1
ATOM 2324 C CA . GLY A 1 293 ? 4.062 -3.343 -10.676 1.00 93.50 293 GLY A CA 1
ATOM 2325 C C . GLY A 1 293 ? 4.622 -3.940 -11.971 1.00 93.50 293 GLY A C 1
ATOM 2326 O O . GLY A 1 293 ? 4.005 -4.835 -12.549 1.00 93.50 293 GLY A O 1
ATOM 2327 N N . MET A 1 294 ? 5.805 -3.487 -12.400 1.00 92.94 294 MET A N 1
ATOM 2328 C CA . MET A 1 294 ? 6.518 -4.059 -13.547 1.00 92.94 294 MET A CA 1
ATOM 2329 C C . MET A 1 294 ? 6.996 -5.487 -13.273 1.00 92.94 294 MET A C 1
ATOM 2331 O O . MET A 1 294 ? 6.782 -6.361 -14.110 1.00 92.94 294 MET A O 1
ATOM 2335 N N . ASP A 1 295 ? 7.599 -5.732 -12.109 1.00 91.12 295 ASP A N 1
ATOM 2336 C CA . ASP A 1 295 ? 8.147 -7.043 -11.741 1.00 91.12 295 ASP A CA 1
ATOM 2337 C C . ASP A 1 295 ? 7.043 -8.107 -11.603 1.00 91.12 295 ASP A C 1
ATOM 2339 O O . ASP A 1 295 ? 7.255 -9.278 -11.918 1.00 91.12 295 ASP A O 1
ATOM 2343 N N . LEU A 1 296 ? 5.840 -7.697 -11.189 1.00 91.25 296 LEU A N 1
ATOM 2344 C CA . LEU A 1 296 ? 4.650 -8.551 -11.127 1.00 91.25 296 LEU A CA 1
ATOM 2345 C C . LEU A 1 296 ? 3.917 -8.683 -12.470 1.00 91.25 296 LEU A C 1
ATOM 2347 O O . LEU A 1 296 ? 2.971 -9.463 -12.570 1.00 91.25 296 LEU A O 1
ATOM 2351 N N . GLY A 1 297 ? 4.317 -7.927 -13.495 1.00 91.19 297 GLY A N 1
ATOM 2352 C CA . GLY A 1 297 ? 3.676 -7.954 -14.807 1.00 91.19 297 GLY A CA 1
ATOM 2353 C C . GLY A 1 297 ? 2.227 -7.455 -14.801 1.00 91.19 297 GLY A C 1
ATOM 2354 O O . GLY A 1 297 ? 1.430 -7.921 -15.613 1.00 91.19 297 GLY A O 1
ATOM 2355 N N . LEU A 1 298 ? 1.871 -6.503 -13.923 1.00 89.94 298 LEU A N 1
ATOM 2356 C CA . LEU A 1 298 ? 0.479 -6.043 -13.755 1.00 89.94 298 LEU A CA 1
ATOM 2357 C C . LEU A 1 298 ? -0.128 -5.400 -15.008 1.00 89.94 298 LEU A C 1
ATOM 2359 O O . LEU A 1 298 ? -1.346 -5.314 -15.111 1.00 89.94 298 LEU A O 1
ATOM 2363 N N . GLY A 1 299 ? 0.695 -4.977 -15.968 1.00 86.06 299 GLY A N 1
ATOM 2364 C CA . GLY A 1 299 ? 0.223 -4.470 -17.259 1.00 86.06 299 GLY A CA 1
ATOM 2365 C C . GLY A 1 299 ? -0.355 -5.542 -18.192 1.00 86.06 299 GLY A C 1
ATOM 2366 O O . GLY A 1 299 ? -1.057 -5.196 -19.136 1.00 86.06 299 GLY A O 1
ATOM 2367 N N . ASN A 1 300 ? -0.096 -6.827 -17.931 1.00 86.94 300 ASN A N 1
ATOM 2368 C CA . ASN A 1 300 ? -0.542 -7.950 -18.759 1.00 86.94 300 ASN A CA 1
ATOM 2369 C C . ASN A 1 300 ? -1.546 -8.819 -17.988 1.00 86.94 300 ASN A C 1
ATOM 2371 O O . ASN A 1 300 ? -1.294 -10.000 -17.735 1.00 86.94 300 ASN A O 1
ATOM 2375 N N . THR A 1 301 ? -2.671 -8.237 -17.564 1.00 78.56 301 THR A N 1
ATOM 2376 C CA . THR A 1 301 ? -3.671 -8.980 -16.789 1.00 78.56 301 THR A CA 1
ATOM 2377 C C . THR A 1 301 ? -4.328 -10.080 -17.633 1.00 78.56 301 THR A C 1
ATOM 2379 O O . THR A 1 301 ? -4.757 -9.821 -18.762 1.00 78.56 301 THR A O 1
ATOM 2382 N N . PRO A 1 302 ? -4.414 -11.327 -17.126 1.00 75.44 302 PRO A N 1
ATOM 2383 C CA . PRO A 1 302 ? -5.081 -12.406 -17.843 1.00 75.44 302 PRO A CA 1
ATOM 2384 C C . PRO A 1 302 ? -6.552 -12.069 -18.097 1.00 75.44 302 PRO A C 1
ATOM 2386 O O . PRO A 1 302 ? -7.248 -11.567 -17.218 1.00 75.44 302 PRO A O 1
ATOM 2389 N N . THR A 1 303 ? -7.058 -12.400 -19.283 1.00 75.25 303 THR A N 1
ATOM 2390 C CA . THR A 1 303 ? -8.489 -12.264 -19.612 1.00 75.25 303 THR A CA 1
ATOM 2391 C C . THR A 1 303 ? -9.337 -13.422 -19.082 1.00 75.25 303 THR A C 1
ATOM 2393 O O . THR A 1 303 ? -10.559 -13.326 -19.061 1.00 75.25 303 THR A O 1
ATOM 2396 N N . SER A 1 304 ? -8.702 -14.507 -18.633 1.00 76.56 304 SER A N 1
ATOM 2397 C CA . SER A 1 304 ? -9.347 -15.705 -18.089 1.00 76.56 304 SER A CA 1
ATOM 2398 C C . SER A 1 304 ? -9.073 -15.825 -16.589 1.00 76.56 304 SER A C 1
ATOM 2400 O O . SER A 1 304 ? -7.957 -15.556 -16.148 1.00 76.56 304 SER A O 1
ATOM 2402 N N . GLY A 1 305 ? -10.065 -16.263 -15.809 1.00 82.50 305 GLY A N 1
ATOM 2403 C CA . GLY A 1 305 ? -9.945 -16.480 -14.362 1.00 82.50 305 GLY A CA 1
ATOM 2404 C C . GLY A 1 305 ? -10.935 -15.654 -13.540 1.00 82.50 305 GLY A C 1
ATOM 2405 O O . GLY A 1 305 ? -12.005 -15.296 -14.026 1.00 82.50 305 GLY A O 1
ATOM 2406 N N . ASP A 1 306 ? -10.577 -15.376 -12.285 1.00 88.94 306 ASP A N 1
ATOM 2407 C CA . ASP A 1 306 ? -11.371 -14.527 -11.394 1.00 88.94 306 ASP A CA 1
ATOM 2408 C C . ASP A 1 306 ? -11.362 -13.077 -11.897 1.00 88.94 306 ASP A C 1
ATOM 2410 O O . ASP A 1 306 ? -10.395 -12.328 -11.723 1.00 88.94 306 ASP A O 1
ATOM 2414 N N . GLU A 1 307 ? -12.466 -12.676 -12.529 1.00 90.38 307 GLU A N 1
ATOM 2415 C CA . GLU A 1 307 ? -12.633 -11.336 -13.083 1.00 90.38 307 GLU A CA 1
ATOM 2416 C C . GLU A 1 307 ? -12.402 -10.234 -12.047 1.00 90.38 307 GLU A C 1
ATOM 2418 O O . GLU A 1 307 ? -11.875 -9.174 -12.394 1.00 90.38 307 GLU A O 1
ATOM 2423 N N . ARG A 1 308 ? -12.786 -10.448 -10.781 1.00 91.75 308 ARG A N 1
ATOM 2424 C CA . ARG A 1 308 ? -12.649 -9.416 -9.746 1.00 91.75 308 ARG A CA 1
ATOM 2425 C C . ARG A 1 308 ? -11.182 -9.201 -9.394 1.00 91.75 308 ARG A C 1
ATOM 2427 O O . ARG A 1 308 ? -10.745 -8.054 -9.289 1.00 91.75 308 ARG A O 1
ATOM 2434 N N . MET A 1 309 ? -10.406 -10.278 -9.300 1.00 91.00 309 MET A N 1
ATOM 2435 C CA . MET A 1 309 ? -8.961 -10.191 -9.088 1.00 91.00 309 MET A CA 1
ATOM 2436 C C . MET A 1 309 ? -8.245 -9.567 -10.295 1.00 91.00 309 MET A C 1
ATOM 2438 O O . MET A 1 309 ? -7.384 -8.704 -10.132 1.00 91.00 309 MET A O 1
ATOM 2442 N N . ASN A 1 310 ? -8.659 -9.907 -11.517 1.00 92.00 310 ASN A N 1
ATOM 2443 C CA . ASN A 1 310 ? -8.100 -9.303 -12.732 1.00 92.00 310 ASN A CA 1
ATOM 2444 C C . ASN A 1 310 ? -8.369 -7.790 -12.798 1.00 92.00 310 ASN A C 1
ATOM 2446 O O . ASN A 1 310 ? -7.488 -7.008 -13.175 1.00 92.00 310 ASN A O 1
ATOM 2450 N N . ARG A 1 311 ? -9.559 -7.349 -12.366 1.00 92.38 311 ARG A N 1
ATOM 2451 C CA . ARG A 1 311 ? -9.876 -5.920 -12.205 1.00 92.38 311 ARG A CA 1
ATOM 2452 C C . ARG A 1 311 ? -9.014 -5.267 -11.129 1.00 92.38 311 ARG A C 1
ATOM 2454 O O . ARG A 1 311 ? -8.587 -4.136 -11.335 1.00 92.38 311 ARG A O 1
ATOM 2461 N N . ASN A 1 312 ? -8.717 -5.961 -10.027 1.00 94.56 312 ASN A N 1
ATOM 2462 C CA . ASN A 1 312 ? -7.805 -5.462 -8.998 1.00 94.56 312 ASN A CA 1
ATOM 2463 C C . ASN A 1 312 ? -6.406 -5.176 -9.564 1.00 94.56 312 ASN A C 1
ATOM 2465 O O . ASN A 1 312 ? -5.910 -4.058 -9.436 1.00 94.56 312 ASN A O 1
ATOM 2469 N N . TYR A 1 313 ? -5.818 -6.141 -10.276 1.00 94.19 313 TYR A N 1
ATOM 2470 C CA . TYR A 1 313 ? -4.519 -5.963 -10.930 1.00 94.19 313 TYR A CA 1
ATOM 2471 C C . TYR A 1 313 ? -4.524 -4.806 -11.931 1.00 94.19 313 TYR A C 1
ATOM 2473 O O . TYR A 1 313 ? -3.642 -3.948 -11.892 1.00 94.19 313 TYR A O 1
ATOM 2481 N N . THR A 1 314 ? -5.555 -4.744 -12.776 1.00 93.69 314 THR A N 1
ATOM 2482 C CA . THR A 1 314 ? -5.695 -3.698 -13.798 1.00 93.69 314 THR A CA 1
ATOM 2483 C C . THR A 1 314 ? -5.817 -2.316 -13.155 1.00 93.69 314 THR A C 1
ATOM 2485 O O . THR A 1 314 ? -5.144 -1.376 -13.566 1.00 93.69 314 THR A O 1
ATOM 2488 N N . ARG A 1 315 ? -6.631 -2.188 -12.102 1.00 94.75 315 ARG A N 1
ATOM 2489 C CA . ARG A 1 315 ? -6.811 -0.942 -11.348 1.00 94.75 315 ARG A CA 1
ATOM 2490 C C . ARG A 1 315 ? -5.513 -0.487 -10.691 1.00 94.75 315 ARG A C 1
ATOM 2492 O O . ARG A 1 315 ? -5.152 0.676 -10.818 1.00 94.75 315 ARG A O 1
ATOM 2499 N N . THR A 1 316 ? -4.790 -1.394 -10.032 1.00 95.62 316 THR A N 1
ATOM 2500 C CA . THR A 1 316 ? -3.487 -1.067 -9.438 1.00 95.62 316 THR A CA 1
ATOM 2501 C C . THR A 1 316 ? -2.491 -0.618 -10.506 1.00 95.62 316 THR A C 1
ATOM 2503 O O . THR A 1 316 ? -1.809 0.381 -10.306 1.00 95.62 316 THR A O 1
ATOM 2506 N N . TRP A 1 317 ? -2.447 -1.279 -11.666 1.00 95.38 317 TRP A N 1
ATOM 2507 C CA . TRP A 1 317 ? -1.596 -0.852 -12.779 1.00 95.38 317 TRP A CA 1
ATOM 2508 C C . TRP A 1 317 ? -1.941 0.552 -13.293 1.00 95.38 317 TRP A C 1
ATOM 2510 O O . TRP A 1 317 ? -1.048 1.379 -13.471 1.00 95.38 317 TRP A O 1
ATOM 2520 N N . LEU A 1 318 ? -3.228 0.848 -13.488 1.00 94.31 318 LEU A N 1
ATOM 2521 C CA . LEU A 1 318 ? -3.681 2.171 -13.924 1.00 94.31 318 LEU A CA 1
ATOM 2522 C C . LEU A 1 318 ? -3.360 3.256 -12.890 1.00 94.31 318 LEU A C 1
ATOM 2524 O O . LEU A 1 318 ? -2.898 4.331 -13.263 1.00 94.31 318 LEU A O 1
ATOM 2528 N N . ALA A 1 319 ? -3.545 2.969 -11.600 1.00 94.56 319 ALA A N 1
ATOM 2529 C CA . ALA A 1 319 ? -3.195 3.895 -10.528 1.00 94.56 319 ALA A CA 1
ATOM 2530 C C . ALA A 1 319 ? -1.687 4.194 -10.500 1.00 94.56 319 ALA A C 1
ATOM 2532 O O . ALA A 1 319 ? -1.301 5.357 -10.402 1.00 94.56 319 ALA A O 1
ATOM 2533 N N . LEU A 1 320 ? -0.838 3.169 -10.665 1.00 94.44 320 LEU A N 1
ATOM 2534 C CA . LEU A 1 320 ? 0.615 3.338 -10.793 1.00 94.44 320 LEU A CA 1
ATOM 2535 C C . LEU A 1 320 ? 0.978 4.210 -11.998 1.00 94.44 320 LEU A C 1
ATOM 2537 O O . LEU A 1 320 ? 1.769 5.139 -11.865 1.00 94.44 320 LEU A O 1
ATOM 2541 N N . PHE A 1 321 ? 0.371 3.943 -13.157 1.00 93.44 321 PHE A N 1
ATOM 2542 C CA . PHE A 1 321 ? 0.594 4.733 -14.364 1.00 93.44 321 PHE A CA 1
ATOM 2543 C C . PHE A 1 321 ? 0.221 6.206 -14.154 1.00 93.44 321 PHE A C 1
ATOM 2545 O O . PHE A 1 321 ? 0.998 7.091 -14.497 1.00 93.44 321 PHE A O 1
ATOM 2552 N N . CYS A 1 322 ? -0.937 6.479 -13.551 1.00 92.19 322 CYS A N 1
ATOM 2553 C CA . CYS A 1 322 ? -1.361 7.842 -13.239 1.00 92.19 322 CYS A CA 1
ATOM 2554 C C . CYS A 1 322 ? -0.429 8.525 -12.229 1.00 92.19 322 CYS A C 1
ATOM 2556 O O . CYS A 1 322 ? -0.129 9.704 -12.395 1.00 92.19 322 CYS A O 1
ATOM 2558 N N . ALA A 1 323 ? 0.033 7.808 -11.201 1.00 91.31 323 ALA A N 1
ATOM 2559 C CA . ALA A 1 323 ? 0.927 8.350 -10.179 1.00 91.31 323 ALA A CA 1
ATOM 2560 C C . ALA A 1 323 ? 2.319 8.704 -10.730 1.00 91.31 323 ALA A C 1
ATOM 2562 O O . ALA A 1 323 ? 2.901 9.693 -10.298 1.00 91.31 323 ALA A O 1
ATOM 2563 N N . ASP A 1 324 ? 2.834 7.938 -11.697 1.00 90.25 324 ASP A N 1
ATOM 2564 C CA . ASP A 1 324 ? 4.133 8.187 -12.347 1.00 90.25 324 ASP A CA 1
ATOM 2565 C C . ASP A 1 324 ? 4.135 9.448 -13.231 1.00 90.25 324 ASP A C 1
ATOM 2567 O O . ASP A 1 324 ? 5.179 10.051 -13.463 1.00 90.25 324 ASP A O 1
ATOM 2571 N N . GLN A 1 325 ? 2.960 9.860 -13.719 1.00 87.12 325 GLN A N 1
ATOM 2572 C CA . GLN A 1 325 ? 2.795 11.020 -14.605 1.00 87.12 325 GLN A CA 1
ATOM 2573 C C . GLN A 1 325 ? 2.516 12.343 -13.866 1.00 87.12 325 GLN A C 1
ATOM 2575 O O . GLN A 1 325 ? 2.409 13.380 -14.523 1.00 87.12 325 GLN A O 1
ATOM 2580 N N . ARG A 1 326 ? 2.350 12.317 -12.537 1.00 77.38 326 ARG A N 1
ATOM 2581 C CA . ARG A 1 326 ? 2.084 13.506 -11.704 1.00 77.38 326 ARG A CA 1
ATOM 2582 C C . ARG A 1 326 ? 3.361 14.277 -11.375 1.00 77.38 326 ARG A C 1
ATOM 2584 O O . ARG A 1 326 ? 3.298 15.525 -11.417 1.00 77.38 326 ARG A O 1
#

pLDDT: mean 71.25, std 24.41, range [26.55, 97.0]

Sequence (326 aa):
MPVACRRCRQLKVKCLVPPDHREGQPCQRCVRASLDCVFENHQRGRKPGFRLTDRSRALSRLKSAYRVLHAQDTDSRDLLASPDPGPSSRRNSQQFHLQSSFRPPHSLGVSCQYTSIEPTDPLRPPAHASFLPTYSDMEPSHRSPSSLREFFASICGEVMGEPVEALDLYRQDPVACGYMSEEEARQLFEDFHERIGPAIELLDPLLHTHDWVRNRSQFLYTTIIAVALKFSHDPDIVLLGRCQALAQDQLLRTFVDGLSSVESAQALLLLTEYKEPEDKSMYLLVGLACRIGMDLGLGNTPTSGDERMNRNYTRTWLALFCADQR

InterPro domains:
  IPR001138 Zn(2)Cys(6) fungal-type DNA-binding domain [PF00172] (3-43)
  IPR001138 Zn(2)Cys(6) fungal-type DNA-binding domain [PS00463] (4-37)
  IPR001138 Zn(2)Cys(6) fungal-type DNA-binding domain [PS50048] (4-39)
  IPR001138 Zn(2)Cys(6) fungal-type DNA-binding domain [SM00066] (1-48)
  IPR001138 Zn(2)Cys(6) fungal-type DNA-binding domain [cd00067] (4-39)
  IPR007219 Xylanolytic transcriptional activator, regulatory domain [PF04082] (188-324)
  IPR036864 Zn(2)-C6 fungal-type DNA-binding domain superfamily [G3DSA:4.10.240.10] (2-73)
  IPR036864 Zn(2)-C6 fungal-type DNA-binding domain superfamily [SSF57701] (3-47)

Foldseek 3Di:
DQLAWPVCVVVVHHFAQDPPDDPPDATPVCVVVVHDTHRDDDPPPDPPDPPDPVVRVVVVVVVVVVVVVVVPPPPPDDDDDDDDDDDDDDDDDDDDDDDDDDDDDDDDDDDDDDDDDDDDDDDDDDDDDDDDDDPPPPDPPPDDPPVLLVVVCVVVDPPPDDPDCVVCLLVDACCNVVLDPPVVLQVLLVQCVVPPCVVLVQDDCVQPHLVNCNVPDRLLSLLSSLLSLVPDPDRPPVSSVVSVVSNVVNLVVCSNRVVQDLSSLSSLLSCLVRDDPPDPCNQVSLVVSQVSLVVVVLVDQDPDDDPVVSVSSVSSNVSSVVSNVD

Radius of gyration: 31.76 Å; chains: 1; bounding box: 77×60×94 Å